Protein AF-A0A9D6BF56-F1 (afdb_monomer_lite)

Sequence (242 aa):
MNKPSLSAHKLDRLRKEAKVRCRDMGISHAEALDQIAGRYHWTSWALLVKNGGSAAVPRPLFERTPDEMSIAMRQLGRLELQPRSSESSQLVESVSNLFTSPADALQFAIEYMRCALSVPRYARPAKTTVAYWEMRAWLPYCAHLVVQAGEKRRCLLVNRLYKPVGVTNESEWVDYAAVPSLTLMLPEAKLSLFSHVQTGLGYLYGEPPWDSRRSAETYLMRLERLKALMEDPSYTVPVRLG

Structure (mmCIF, N/CA/C/O backbone):
data_AF-A0A9D6BF56-F1
#
_entry.id   AF-A0A9D6BF56-F1
#
loop_
_atom_site.group_PDB
_atom_site.id
_atom_site.type_symbol
_atom_site.label_atom_id
_atom_site.label_alt_id
_atom_site.label_comp_id
_atom_site.label_asym_id
_atom_site.label_entity_id
_atom_site.label_seq_id
_atom_site.pdbx_PDB_ins_code
_atom_site.Cartn_x
_atom_site.Cartn_y
_atom_site.Cartn_z
_atom_site.occupancy
_atom_site.B_iso_or_equiv
_atom_site.auth_seq_id
_atom_site.auth_comp_id
_atom_site.auth_asym_id
_atom_site.auth_atom_id
_atom_site.pdbx_PDB_model_num
ATOM 1 N N . MET A 1 1 ? -22.329 -7.985 18.766 1.00 32.25 1 MET A N 1
ATOM 2 C CA . MET A 1 1 ? -21.254 -7.664 17.800 1.00 32.25 1 MET A CA 1
ATOM 3 C C . MET A 1 1 ? -21.896 -7.407 16.445 1.00 32.25 1 MET A C 1
ATOM 5 O O . MET A 1 1 ? -22.328 -8.358 15.807 1.00 32.25 1 MET A O 1
ATOM 9 N N . ASN A 1 2 ? -22.027 -6.141 16.044 1.00 30.03 2 ASN A N 1
ATOM 10 C CA . ASN A 1 2 ? -22.567 -5.782 14.730 1.00 30.03 2 ASN A CA 1
ATOM 11 C C . ASN A 1 2 ? -21.489 -6.029 13.669 1.00 30.03 2 ASN A C 1
ATOM 13 O O . ASN A 1 2 ? -20.432 -5.403 13.703 1.00 30.03 2 ASN A O 1
ATOM 17 N N . LYS A 1 3 ? -21.735 -6.997 12.783 1.00 36.81 3 LYS A N 1
ATOM 18 C CA . LYS A 1 3 ? -20.840 -7.361 11.679 1.00 36.81 3 LYS A CA 1
ATOM 19 C C . LYS A 1 3 ? -21.069 -6.402 10.497 1.00 36.81 3 LYS A C 1
ATOM 21 O O . LYS A 1 3 ? -22.228 -6.093 10.217 1.00 36.81 3 LYS A O 1
ATOM 26 N N . PRO A 1 4 ? -20.022 -5.933 9.797 1.00 39.94 4 PRO A N 1
ATOM 27 C CA . PRO A 1 4 ? -20.194 -5.084 8.623 1.00 39.94 4 PRO A CA 1
ATOM 28 C C . PRO A 1 4 ? -20.745 -5.915 7.456 1.00 39.94 4 PRO A C 1
ATOM 30 O O . PRO A 1 4 ? -20.176 -6.941 7.087 1.00 39.94 4 PRO A O 1
ATOM 33 N N . SER A 1 5 ? -21.870 -5.482 6.893 1.00 53.22 5 SER A N 1
ATOM 34 C CA . SER A 1 5 ? -22.525 -6.122 5.752 1.00 53.22 5 SER A CA 1
ATOM 35 C C . SER A 1 5 ? -21.848 -5.738 4.432 1.00 53.22 5 SER A C 1
ATOM 37 O O . SER A 1 5 ? -21.385 -4.607 4.261 1.00 53.22 5 SER A O 1
ATOM 39 N N . LEU A 1 6 ? -21.814 -6.656 3.456 1.00 61.97 6 LEU A N 1
ATOM 40 C CA . LEU A 1 6 ? -21.578 -6.264 2.064 1.00 61.97 6 LEU A CA 1
ATOM 41 C C . LEU A 1 6 ? -22.676 -5.273 1.656 1.00 61.97 6 LEU A C 1
ATOM 43 O O . LEU A 1 6 ? -23.850 -5.633 1.579 1.00 61.97 6 LEU A O 1
ATOM 47 N N . SER A 1 7 ? -22.297 -4.017 1.416 1.00 63.22 7 SER A N 1
ATOM 48 C CA . SER A 1 7 ? -23.247 -2.993 0.991 1.00 63.22 7 SER A CA 1
ATOM 49 C C . SER A 1 7 ? -23.867 -3.364 -0.359 1.00 63.22 7 SER A C 1
ATOM 51 O O . SER A 1 7 ? -23.222 -3.988 -1.208 1.00 63.22 7 SER A O 1
ATOM 53 N N . ALA A 1 8 ? -25.114 -2.946 -0.589 1.00 67.94 8 ALA A N 1
ATOM 54 C CA . ALA A 1 8 ? -25.820 -3.191 -1.850 1.00 67.94 8 ALA A CA 1
ATOM 55 C C . ALA A 1 8 ? -25.003 -2.730 -3.075 1.00 67.94 8 ALA A C 1
ATOM 57 O O . ALA A 1 8 ? -24.947 -3.417 -4.093 1.00 67.94 8 ALA A O 1
ATOM 58 N N . HIS A 1 9 ? -24.265 -1.626 -2.925 1.00 64.31 9 HIS A N 1
ATOM 59 C CA . HIS A 1 9 ? -23.366 -1.097 -3.946 1.00 64.31 9 HIS A CA 1
ATOM 60 C C . HIS A 1 9 ? -22.236 -2.074 -4.324 1.00 64.31 9 HIS A C 1
ATOM 62 O O . HIS A 1 9 ? -21.873 -2.201 -5.495 1.00 64.31 9 HIS A O 1
ATOM 68 N N . LYS A 1 10 ? -21.686 -2.809 -3.348 1.00 70.62 10 LYS A N 1
ATOM 69 C CA . LYS A 1 10 ? -20.630 -3.802 -3.588 1.00 70.62 10 LYS A CA 1
ATOM 70 C C . LYS A 1 10 ? -21.170 -5.015 -4.349 1.00 70.62 10 LYS A C 1
ATOM 72 O O . LYS A 1 10 ? -20.514 -5.479 -5.277 1.00 70.62 10 LYS A O 1
ATOM 77 N N . LEU A 1 11 ? -22.383 -5.471 -4.028 1.00 78.94 11 LEU A N 1
ATOM 78 C CA . LEU A 1 11 ? -23.045 -6.560 -4.758 1.00 78.94 11 LEU A CA 1
ATOM 79 C C . LEU A 1 11 ? -23.349 -6.183 -6.214 1.00 78.94 11 LEU A C 1
ATOM 81 O O . LEU A 1 11 ? -23.111 -6.986 -7.115 1.00 78.94 11 LEU A O 1
ATOM 85 N N . ASP A 1 12 ? -23.807 -4.958 -6.469 1.00 75.50 12 ASP A N 1
ATOM 86 C CA . ASP A 1 12 ? -24.076 -4.495 -7.835 1.00 75.50 12 ASP A CA 1
ATOM 87 C C . ASP A 1 12 ? -22.811 -4.365 -8.682 1.00 75.50 12 ASP A C 1
ATOM 89 O O . ASP A 1 12 ? -22.832 -4.654 -9.881 1.00 75.50 12 ASP A O 1
ATOM 93 N N . ARG A 1 13 ? -21.683 -4.000 -8.070 1.00 74.94 13 ARG A N 1
ATOM 94 C CA . ARG A 1 13 ? -20.394 -3.977 -8.766 1.00 74.94 13 ARG A CA 1
ATOM 95 C C . ARG A 1 13 ? -19.933 -5.380 -9.158 1.00 74.94 13 ARG A C 1
ATOM 97 O O . ARG A 1 13 ? -19.548 -5.586 -10.304 1.00 74.94 13 ARG A O 1
ATOM 104 N N . LEU A 1 14 ? -20.029 -6.346 -8.246 1.00 83.75 14 LEU A N 1
ATOM 105 C CA . LEU A 1 14 ? -19.681 -7.744 -8.525 1.00 83.75 14 LEU A CA 1
ATOM 106 C C . LEU A 1 14 ? -20.577 -8.349 -9.621 1.00 83.75 14 LEU A C 1
ATOM 108 O O . LEU A 1 14 ? -20.097 -9.076 -10.485 1.00 83.75 14 LEU A O 1
ATOM 112 N N . ARG A 1 15 ? -21.861 -7.970 -9.678 1.00 85.69 15 ARG A N 1
ATOM 113 C CA . ARG A 1 15 ? -22.744 -8.332 -10.803 1.00 85.69 15 ARG A CA 1
ATOM 114 C C . ARG A 1 15 ? -22.273 -7.741 -12.132 1.00 85.69 15 ARG A C 1
ATOM 116 O O . ARG A 1 15 ? -22.378 -8.398 -13.163 1.00 85.69 15 ARG A O 1
ATOM 123 N N . LYS A 1 16 ? -21.765 -6.505 -12.139 1.00 82.44 16 LYS A N 1
ATOM 124 C CA . LYS A 1 16 ? -21.190 -5.896 -13.352 1.00 82.44 16 LYS A CA 1
ATOM 125 C C . LYS A 1 16 ? -19.915 -6.622 -13.788 1.00 82.44 16 LYS A C 1
ATOM 127 O O . LYS A 1 16 ? -19.772 -6.886 -14.976 1.00 82.44 16 LYS A O 1
ATOM 132 N N . GLU A 1 17 ? -19.055 -7.006 -12.847 1.00 83.75 17 GLU A N 1
ATOM 133 C CA . GLU A 1 17 ? -17.857 -7.814 -13.118 1.00 83.75 17 GLU A CA 1
ATOM 134 C C . GLU A 1 17 ? -18.215 -9.175 -13.737 1.00 83.75 17 GLU A C 1
ATOM 136 O O . GLU A 1 17 ? -17.625 -9.576 -14.739 1.00 83.75 17 GLU A O 1
ATOM 141 N N . ALA A 1 18 ? -19.247 -9.849 -13.218 1.00 88.81 18 ALA A N 1
ATOM 142 C CA . ALA A 1 18 ? -19.728 -11.117 -13.769 1.00 88.81 18 ALA A CA 1
ATOM 143 C C . ALA A 1 18 ? -20.176 -10.987 -15.232 1.00 88.81 18 ALA A C 1
ATOM 145 O O . ALA A 1 18 ? -19.904 -11.861 -16.053 1.00 88.81 18 ALA A O 1
ATOM 146 N N . LYS A 1 19 ? -20.820 -9.866 -15.587 1.00 84.69 19 LYS A N 1
ATOM 147 C CA . LYS A 1 19 ? -21.223 -9.567 -16.972 1.00 84.69 19 LYS A CA 1
ATOM 148 C C . LYS A 1 19 ? -20.047 -9.302 -17.906 1.00 84.69 19 LYS A C 1
ATOM 150 O O . LYS A 1 19 ? -20.209 -9.465 -19.113 1.00 84.69 19 LYS A O 1
ATOM 155 N N . VAL A 1 20 ? -18.925 -8.814 -17.388 1.00 85.69 20 VAL A N 1
ATOM 156 C CA . VAL A 1 20 ? -17.696 -8.635 -18.174 1.00 85.69 20 VAL A CA 1
ATOM 157 C C . VAL A 1 20 ? -17.049 -10.001 -18.393 1.00 85.69 20 VAL A C 1
ATOM 159 O O . VAL A 1 20 ? -16.898 -10.421 -19.532 1.00 85.69 20 VAL A O 1
ATOM 162 N N . ARG A 1 21 ? -16.857 -10.783 -17.326 1.00 84.94 21 ARG A N 1
ATOM 163 C CA . ARG A 1 21 ? -16.294 -12.143 -17.404 1.00 84.94 21 ARG A CA 1
ATOM 164 C C . ARG A 1 21 ? -17.090 -13.106 -18.280 1.00 84.94 21 ARG A C 1
ATOM 166 O O . ARG A 1 21 ? -16.500 -13.892 -19.007 1.00 84.94 21 ARG A O 1
ATOM 173 N N . CYS A 1 22 ? -18.417 -13.025 -18.240 1.00 91.50 22 CYS A N 1
ATOM 174 C CA . CYS A 1 22 ? -19.293 -13.793 -19.125 1.00 91.50 22 CYS A CA 1
ATOM 175 C C . CYS A 1 22 ? -18.995 -13.514 -20.610 1.00 91.50 22 CYS A C 1
ATOM 177 O O . CYS A 1 22 ? -19.008 -14.435 -21.422 1.00 91.50 22 CYS A O 1
ATOM 179 N N . ARG A 1 23 ? -18.675 -12.259 -20.959 1.00 85.81 23 ARG A N 1
ATOM 180 C CA . ARG A 1 23 ? -18.319 -11.865 -22.329 1.00 85.81 23 ARG A CA 1
ATOM 181 C C . ARG A 1 23 ? -16.902 -12.287 -22.703 1.00 85.81 23 ARG A C 1
ATOM 183 O O . ARG A 1 23 ? -16.708 -12.775 -23.809 1.00 85.81 23 ARG A O 1
ATOM 190 N N . ASP A 1 24 ? -15.955 -12.147 -21.783 1.00 83.38 24 ASP A N 1
ATOM 191 C CA . ASP A 1 24 ? -14.538 -12.402 -22.065 1.00 83.38 24 ASP A CA 1
ATOM 192 C C . ASP A 1 24 ? -14.201 -13.898 -22.105 1.00 83.38 24 ASP A C 1
ATOM 194 O O . ASP A 1 24 ? -13.384 -14.334 -22.910 1.00 83.38 24 ASP A O 1
ATOM 198 N N . MET A 1 25 ? -14.830 -14.695 -21.236 1.00 85.19 25 MET A N 1
ATOM 199 C CA . MET A 1 25 ? -14.509 -16.116 -21.063 1.00 85.19 25 MET A CA 1
ATOM 200 C C . MET A 1 25 ? -15.513 -17.054 -21.743 1.00 85.19 25 MET A C 1
ATOM 202 O O . MET A 1 25 ? -15.327 -18.266 -21.709 1.00 85.19 25 MET A O 1
ATOM 206 N N . GLY A 1 26 ? -16.602 -16.524 -22.314 1.00 89.44 26 GLY A N 1
ATOM 207 C CA . GLY A 1 26 ? -17.660 -17.330 -22.935 1.00 89.44 26 GLY A CA 1
ATOM 208 C C . GLY A 1 26 ? -18.416 -18.251 -21.965 1.00 89.44 26 GLY A C 1
ATOM 209 O O . GLY A 1 26 ? -19.127 -19.150 -22.407 1.00 89.44 26 GLY A O 1
ATOM 210 N N . ILE A 1 27 ? -18.264 -18.047 -20.653 1.00 89.94 27 ILE A N 1
ATOM 211 C CA . ILE A 1 27 ? -18.941 -18.819 -19.602 1.00 89.94 27 ILE A CA 1
ATOM 212 C C . ILE A 1 27 ? -20.323 -18.243 -19.296 1.00 89.94 27 ILE A C 1
ATOM 214 O O . ILE A 1 27 ? -20.603 -17.067 -19.554 1.00 89.94 27 ILE A O 1
ATOM 218 N N . SER A 1 28 ? -21.194 -19.049 -18.688 1.00 92.94 28 SER A N 1
ATOM 219 C CA . SER A 1 28 ? -22.514 -18.562 -18.285 1.00 92.94 28 SER A CA 1
ATOM 220 C C . SER A 1 28 ? -22.405 -17.473 -17.207 1.00 92.94 28 SER A C 1
ATOM 222 O O . SER A 1 28 ? -21.494 -17.467 -16.380 1.00 92.94 28 SER A O 1
ATOM 224 N N . HIS A 1 29 ? -23.359 -16.539 -17.174 1.00 90.38 29 HIS A N 1
ATOM 225 C CA . HIS A 1 29 ? -23.369 -15.484 -16.153 1.00 90.38 29 HIS A CA 1
ATOM 226 C C . HIS A 1 29 ? -23.487 -16.048 -14.724 1.00 90.38 29 HIS A C 1
ATOM 228 O O . HIS A 1 29 ? -22.916 -15.481 -13.797 1.00 90.38 29 HIS A O 1
ATOM 234 N N . ALA A 1 30 ? -24.200 -17.164 -14.542 1.00 89.88 30 ALA A N 1
ATOM 235 C CA . ALA A 1 30 ? -24.294 -17.852 -13.254 1.00 89.88 30 ALA A CA 1
ATOM 236 C C . ALA A 1 30 ? -22.933 -18.417 -12.818 1.00 89.88 30 ALA A C 1
ATOM 238 O O . ALA A 1 30 ? -22.495 -18.182 -11.698 1.00 89.88 30 ALA A O 1
ATOM 239 N N . GLU A 1 31 ? -22.218 -19.055 -13.739 1.00 88.88 31 GLU A N 1
ATOM 240 C CA . GLU A 1 31 ? -20.881 -19.595 -13.495 1.00 88.88 31 GLU A CA 1
ATOM 241 C C . GLU A 1 31 ? -19.848 -18.490 -13.235 1.00 88.88 31 GLU A C 1
ATOM 243 O O . GLU A 1 31 ? -19.026 -18.608 -12.330 1.00 88.88 31 GLU A O 1
ATOM 248 N N . ALA A 1 32 ? -19.941 -17.358 -13.938 1.00 89.88 32 ALA A N 1
ATOM 249 C CA . ALA A 1 32 ? -19.124 -16.180 -13.654 1.00 89.88 32 ALA A CA 1
ATOM 250 C C . ALA A 1 32 ? -19.379 -15.622 -12.240 1.00 89.88 32 ALA A C 1
ATOM 252 O O . ALA A 1 32 ? -18.436 -15.227 -11.549 1.00 89.88 32 ALA A O 1
ATOM 253 N N . LEU A 1 33 ? -20.640 -15.599 -11.794 1.00 89.81 33 LEU A N 1
ATOM 254 C CA . LEU A 1 33 ? -21.009 -15.189 -10.437 1.00 89.81 33 LEU A CA 1
ATOM 255 C C . LEU A 1 33 ? -20.494 -16.175 -9.381 1.00 89.81 33 LEU A C 1
ATOM 257 O O . LEU A 1 33 ? -20.009 -15.735 -8.339 1.00 89.81 33 LEU A O 1
ATOM 261 N N . ASP A 1 34 ? -20.558 -17.480 -9.640 1.00 87.56 34 ASP A N 1
ATOM 262 C CA . ASP A 1 34 ? -20.049 -18.506 -8.725 1.00 87.56 34 ASP A CA 1
ATOM 263 C C . ASP A 1 34 ? -18.515 -18.490 -8.644 1.00 87.56 34 ASP A C 1
ATOM 265 O O . ASP A 1 34 ? -17.958 -18.602 -7.554 1.00 87.56 34 ASP A O 1
ATOM 269 N N . GLN A 1 35 ? -17.812 -18.220 -9.747 1.00 84.69 35 GLN A N 1
ATOM 270 C CA . GLN A 1 35 ? -16.362 -17.987 -9.727 1.00 84.69 35 GLN A CA 1
ATOM 271 C C . GLN A 1 35 ? -15.983 -16.734 -8.929 1.00 84.69 35 GLN A C 1
ATOM 273 O O . GLN A 1 35 ? -14.998 -16.734 -8.190 1.00 84.69 35 GLN A O 1
ATOM 278 N N . ILE A 1 36 ? -16.761 -15.654 -9.060 1.00 83.81 36 ILE A N 1
ATOM 279 C CA . ILE A 1 36 ? -16.597 -14.457 -8.226 1.00 83.81 36 ILE A CA 1
ATOM 280 C C . ILE A 1 36 ? -16.835 -14.806 -6.755 1.00 83.81 36 ILE A C 1
ATOM 282 O O . ILE A 1 36 ? -16.044 -14.409 -5.903 1.00 83.81 36 ILE A O 1
ATOM 286 N N . ALA A 1 37 ? -17.882 -15.572 -6.448 1.00 81.06 37 ALA A N 1
ATOM 287 C CA . ALA A 1 37 ? -18.171 -16.025 -5.092 1.00 81.06 37 ALA A CA 1
ATOM 288 C C . ALA A 1 37 ? -17.036 -16.887 -4.514 1.00 81.06 37 ALA A C 1
ATOM 290 O O . ALA A 1 37 ? -16.692 -16.727 -3.340 1.00 81.06 37 ALA A O 1
ATOM 291 N N . GLY A 1 38 ? -16.394 -17.709 -5.349 1.00 71.75 38 GLY A N 1
ATOM 292 C CA . GLY A 1 38 ? -15.228 -18.516 -4.995 1.00 71.75 38 GLY A CA 1
ATOM 293 C C . GLY A 1 38 ? -14.060 -17.691 -4.453 1.00 71.75 38 GLY A C 1
ATOM 294 O O . GLY A 1 38 ? -13.426 -18.108 -3.484 1.00 71.75 38 GLY A O 1
ATOM 295 N N . ARG A 1 39 ? -13.835 -16.474 -4.973 1.00 76.25 39 ARG A N 1
ATOM 296 C CA . ARG A 1 39 ? -12.807 -15.553 -4.434 1.00 76.25 39 ARG A CA 1
ATOM 297 C C . ARG A 1 39 ? -13.111 -15.072 -3.024 1.00 76.25 39 ARG A C 1
ATOM 299 O O . ARG A 1 39 ? -12.217 -14.703 -2.278 1.00 76.25 39 ARG A O 1
ATOM 306 N N . TYR A 1 40 ? -14.381 -15.110 -2.640 1.00 67.19 40 TYR A N 1
ATOM 307 C CA . TYR A 1 40 ? -14.822 -14.799 -1.289 1.00 67.19 40 TYR A CA 1
ATOM 308 C C . TYR A 1 40 ? -15.013 -16.054 -0.422 1.00 67.19 40 TYR A C 1
ATOM 310 O O . TYR A 1 40 ? -15.680 -15.982 0.609 1.00 67.19 40 TYR A O 1
ATOM 318 N N . HIS A 1 41 ? -14.447 -17.195 -0.834 1.00 67.38 41 HIS A N 1
ATOM 319 C CA . HIS A 1 41 ? -14.576 -18.503 -0.181 1.00 67.38 41 HIS A CA 1
ATOM 320 C C . HIS A 1 41 ? -16.016 -19.018 -0.074 1.00 67.38 41 HIS A C 1
ATOM 322 O O . HIS A 1 41 ? -16.348 -19.800 0.818 1.00 67.38 41 HIS A O 1
ATOM 328 N N . TRP A 1 42 ? -16.875 -18.606 -1.005 1.00 77.56 42 TRP A N 1
ATOM 329 C CA . TRP A 1 42 ? -18.224 -19.136 -1.130 1.00 77.56 42 TRP A CA 1
ATOM 330 C C . TRP A 1 42 ? -18.318 -20.062 -2.327 1.00 77.56 42 TRP A C 1
ATOM 332 O O . TRP A 1 42 ? -17.897 -19.726 -3.426 1.00 77.56 42 TRP A O 1
ATOM 342 N N . THR A 1 43 ? -18.934 -21.220 -2.119 1.00 80.69 43 THR A N 1
ATOM 343 C CA . THR A 1 43 ? -19.148 -22.212 -3.180 1.00 80.69 43 THR A CA 1
ATOM 344 C C . THR A 1 43 ? -20.209 -21.788 -4.193 1.00 80.69 43 THR A C 1
ATOM 346 O O . THR A 1 43 ? -20.330 -22.416 -5.236 1.00 80.69 43 THR A O 1
ATOM 349 N N . SER A 1 44 ? -20.988 -20.741 -3.896 1.00 87.81 44 SER A N 1
ATOM 350 C CA . SER A 1 44 ? -21.928 -20.143 -4.843 1.00 87.81 44 SER A CA 1
ATOM 351 C C . SER A 1 44 ? -22.235 -18.684 -4.519 1.00 87.81 44 SER A C 1
ATOM 353 O O . SER A 1 44 ? -22.160 -18.235 -3.368 1.00 87.81 44 SER A O 1
ATOM 355 N N . TRP A 1 45 ? -22.666 -17.947 -5.535 1.00 85.81 45 TRP A N 1
ATOM 356 C CA . TRP A 1 45 ? -23.136 -16.571 -5.433 1.00 85.81 45 TRP A CA 1
ATOM 357 C C . TRP A 1 45 ? -24.337 -16.428 -4.499 1.00 85.81 45 TRP A C 1
ATOM 359 O O . TRP A 1 45 ? -24.428 -15.466 -3.738 1.00 85.81 45 TRP A O 1
ATOM 369 N N . ALA A 1 46 ? -25.244 -17.405 -4.498 1.00 84.88 46 ALA A N 1
ATOM 370 C CA . ALA A 1 46 ? -26.378 -17.416 -3.581 1.00 84.88 46 ALA A CA 1
ATOM 371 C C . ALA A 1 46 ? -25.915 -17.444 -2.115 1.00 84.88 46 ALA A C 1
ATOM 373 O O . ALA A 1 46 ? -26.468 -16.726 -1.280 1.00 84.88 46 ALA A O 1
ATOM 374 N N . LEU A 1 47 ? -24.868 -18.218 -1.807 1.00 78.31 47 LEU A N 1
ATOM 375 C CA . LEU A 1 47 ? -24.276 -18.259 -0.470 1.00 78.31 47 LEU A CA 1
ATOM 376 C C . LEU A 1 47 ? -23.530 -16.968 -0.134 1.00 78.31 47 LEU A C 1
ATOM 378 O O . LEU A 1 47 ? -23.673 -16.485 0.984 1.00 78.31 47 LEU A O 1
ATOM 382 N N . LEU A 1 48 ? -22.824 -16.360 -1.090 1.00 80.00 48 LEU A N 1
ATOM 383 C CA . LEU A 1 48 ? -22.219 -15.036 -0.914 1.00 80.00 48 LEU A CA 1
ATOM 384 C C . LEU A 1 48 ? -23.276 -13.972 -0.585 1.00 80.00 48 LEU A C 1
ATOM 386 O O . LEU A 1 48 ? -23.092 -13.192 0.340 1.00 80.00 48 LEU A O 1
ATOM 390 N N . VAL A 1 49 ? -24.393 -13.922 -1.310 1.00 82.00 49 VAL A N 1
ATOM 391 C CA . VAL A 1 49 ? -25.448 -12.919 -1.074 1.00 82.00 49 VAL A CA 1
ATOM 392 C C . VAL A 1 49 ? -26.163 -13.175 0.254 1.00 82.00 49 VAL A C 1
ATOM 394 O O . VAL A 1 49 ? -26.436 -12.236 0.998 1.00 82.00 49 VAL A O 1
ATOM 397 N N . LYS A 1 50 ? -26.435 -14.445 0.576 1.00 77.00 50 LYS A N 1
ATOM 398 C CA . LYS A 1 50 ? -27.146 -14.852 1.796 1.00 77.00 50 LYS A CA 1
ATOM 399 C C . LYS A 1 50 ? -26.295 -14.695 3.057 1.00 77.00 50 LYS A C 1
ATOM 401 O O . LYS A 1 50 ? -26.799 -14.276 4.094 1.00 77.00 50 LYS A O 1
ATOM 406 N N . ASN A 1 51 ? -25.010 -15.029 2.972 1.00 65.12 51 ASN A N 1
ATOM 407 C CA . ASN A 1 51 ? -24.101 -15.093 4.115 1.00 65.12 51 ASN A CA 1
ATOM 408 C C . ASN A 1 51 ? -23.020 -14.008 4.098 1.00 65.12 51 ASN A C 1
ATOM 410 O O . ASN A 1 51 ? -22.253 -13.900 5.054 1.00 65.12 51 ASN A O 1
ATOM 414 N N . GLY A 1 52 ? -22.969 -13.168 3.067 1.00 55.00 52 GLY A N 1
ATOM 415 C CA . GLY A 1 52 ? -22.109 -11.985 2.988 1.00 55.00 52 GLY A CA 1
ATOM 416 C C . GLY A 1 52 ? -22.435 -10.909 4.028 1.00 55.00 52 GLY A C 1
ATOM 417 O O . GLY A 1 52 ? -21.746 -9.897 4.102 1.00 55.00 52 GLY A O 1
ATOM 418 N N . GLY A 1 53 ? -23.471 -11.131 4.846 1.00 53.19 53 GLY A N 1
ATOM 419 C CA . GLY A 1 53 ? -23.714 -10.415 6.100 1.00 53.19 53 GLY A CA 1
ATOM 420 C C . GLY A 1 53 ? -23.133 -11.083 7.360 1.00 53.19 53 GLY A C 1
ATOM 421 O O . GLY A 1 53 ? -23.189 -10.483 8.428 1.00 53.19 53 GLY A O 1
ATOM 422 N N . SER A 1 54 ? -22.601 -12.311 7.292 1.00 43.56 54 SER A N 1
ATOM 423 C CA . SER A 1 54 ? -22.220 -13.095 8.482 1.00 43.56 54 SER A CA 1
ATOM 424 C C . SER A 1 54 ? -20.856 -13.797 8.431 1.00 43.56 54 SER A C 1
ATOM 426 O O . SER A 1 54 ? -20.322 -14.091 9.507 1.00 43.56 54 SER A O 1
ATOM 428 N N . ALA A 1 55 ? -20.239 -14.025 7.267 1.00 41.78 55 ALA A N 1
ATOM 429 C CA . ALA A 1 55 ? -18.846 -14.481 7.239 1.00 41.78 55 ALA A CA 1
ATOM 430 C C . ALA A 1 55 ? -17.884 -13.304 7.356 1.00 41.78 55 ALA A C 1
ATOM 432 O O . ALA A 1 55 ? -18.109 -12.247 6.768 1.00 41.78 55 ALA A O 1
ATOM 433 N N . ALA A 1 56 ? -16.816 -13.514 8.126 1.00 44.59 56 ALA A N 1
ATOM 434 C CA . ALA A 1 56 ? -15.656 -12.6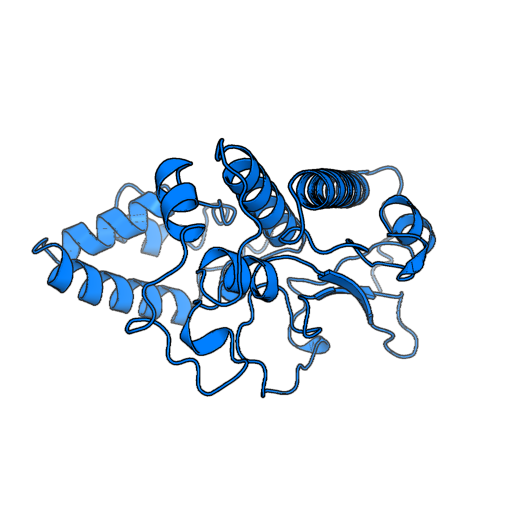42 8.157 1.00 44.59 56 ALA A CA 1
ATOM 435 C C . ALA A 1 56 ? -15.306 -12.237 6.722 1.00 44.59 56 ALA A C 1
ATOM 437 O O . ALA A 1 56 ? -15.084 -13.105 5.879 1.00 44.59 56 ALA A O 1
ATOM 438 N N . VAL A 1 57 ? -15.338 -10.931 6.446 1.00 47.62 57 VAL A N 1
ATOM 439 C CA . VAL A 1 57 ? -14.909 -10.381 5.161 1.00 47.62 57 VAL A CA 1
ATOM 440 C C . VAL A 1 57 ? -13.541 -10.999 4.861 1.00 47.62 57 VAL A C 1
ATOM 442 O O . VAL A 1 57 ? -12.641 -10.858 5.694 1.00 47.62 57 VAL A O 1
ATOM 445 N N . PRO A 1 58 ? -13.384 -11.739 3.748 1.00 51.09 58 PRO A N 1
ATOM 446 C CA . PRO A 1 58 ? -12.088 -12.263 3.364 1.00 51.09 58 PRO A CA 1
ATOM 447 C C . PRO A 1 58 ? -11.142 -11.077 3.279 1.00 51.09 58 PRO A C 1
ATOM 449 O O . PRO A 1 58 ? -11.463 -10.075 2.628 1.00 51.09 58 PRO A O 1
ATOM 452 N N . ARG A 1 59 ? -10.025 -11.164 4.007 1.00 58.34 59 ARG A N 1
ATOM 453 C CA . ARG A 1 59 ? -8.957 -10.166 3.929 1.00 58.34 59 ARG A CA 1
ATOM 454 C C . ARG A 1 59 ? -8.656 -9.944 2.447 1.00 58.34 59 ARG A C 1
ATOM 456 O O . ARG A 1 59 ? -8.666 -10.925 1.703 1.00 58.34 59 ARG A O 1
ATOM 463 N N . PRO A 1 60 ? -8.420 -8.710 1.991 1.00 61.59 60 PRO A N 1
ATOM 464 C CA . PRO A 1 60 ? -8.012 -8.498 0.617 1.00 61.59 60 PRO A CA 1
ATOM 465 C C . PRO A 1 60 ? -6.627 -9.115 0.437 1.00 61.59 60 PRO A C 1
ATOM 467 O O . PRO A 1 60 ? -5.618 -8.523 0.814 1.00 61.59 60 PRO A O 1
ATOM 470 N N . LEU A 1 61 ? -6.612 -10.345 -0.065 1.00 68.38 61 LEU A N 1
ATOM 471 C CA . LEU A 1 61 ? -5.397 -11.057 -0.412 1.00 68.38 61 LEU A CA 1
ATOM 472 C C . LEU A 1 61 ? -4.929 -10.540 -1.765 1.00 68.38 61 LEU A C 1
ATOM 474 O O . LEU A 1 61 ? -5.727 -10.292 -2.672 1.00 68.38 61 LEU A O 1
ATOM 478 N N . PHE A 1 62 ? -3.628 -10.343 -1.893 1.00 85.50 62 PHE A N 1
ATOM 479 C CA . PHE A 1 62 ? -3.024 -10.074 -3.181 1.00 85.50 62 PHE A CA 1
ATOM 480 C C . PHE A 1 62 ? -2.976 -11.381 -3.988 1.00 85.50 62 PHE A C 1
ATOM 482 O O . PHE A 1 62 ? -2.353 -12.352 -3.567 1.00 85.50 62 PHE A O 1
ATOM 489 N N . GLU A 1 63 ? -3.644 -11.413 -5.144 1.00 82.00 63 GLU A N 1
ATOM 490 C CA . GLU A 1 63 ? -3.918 -12.669 -5.864 1.00 82.00 63 GLU A CA 1
ATOM 491 C C . GLU A 1 63 ? -2.903 -13.018 -6.970 1.00 82.00 63 GLU A C 1
ATOM 493 O O . GLU A 1 63 ? -3.010 -14.097 -7.547 1.00 82.00 63 GLU A O 1
ATOM 498 N N . ARG A 1 64 ? -1.912 -12.163 -7.290 1.00 84.31 64 ARG A N 1
ATOM 499 C CA . ARG A 1 64 ? -1.001 -12.481 -8.409 1.00 84.31 64 ARG A CA 1
ATOM 500 C C . ARG A 1 64 ? 0.045 -13.522 -8.066 1.00 84.31 64 ARG A C 1
ATOM 502 O O . ARG A 1 64 ? 0.740 -13.438 -7.050 1.00 84.31 64 ARG A O 1
ATOM 509 N N . THR A 1 65 ? 0.258 -14.397 -9.033 1.00 87.88 65 THR A N 1
ATOM 510 C CA . THR A 1 65 ? 1.391 -15.313 -9.111 1.00 87.88 65 THR A CA 1
ATOM 511 C C . THR A 1 65 ? 2.700 -14.582 -9.459 1.00 87.88 65 THR A C 1
ATOM 513 O O . THR A 1 65 ? 2.679 -13.482 -10.027 1.00 87.88 65 THR A O 1
ATOM 516 N N . PRO A 1 66 ? 3.867 -15.194 -9.177 1.00 87.25 66 PRO A N 1
ATOM 517 C CA . PRO A 1 66 ? 5.164 -14.667 -9.608 1.00 87.25 66 PRO A CA 1
ATOM 518 C C . PRO A 1 66 ? 5.270 -14.430 -11.122 1.00 87.25 66 PRO A C 1
ATOM 520 O O . PRO A 1 66 ? 5.915 -13.470 -11.546 1.00 87.25 66 PRO A O 1
ATOM 523 N N . ASP A 1 67 ? 4.617 -15.261 -11.938 1.00 85.31 67 ASP A N 1
ATOM 524 C CA . ASP A 1 67 ? 4.642 -15.140 -13.400 1.00 85.31 67 ASP A CA 1
ATOM 525 C C . ASP A 1 67 ? 3.840 -13.926 -13.880 1.00 85.31 67 ASP A C 1
ATOM 527 O O . ASP A 1 67 ? 4.339 -13.121 -14.670 1.00 85.31 67 ASP A O 1
ATOM 531 N N . GLU A 1 68 ? 2.635 -13.724 -13.343 1.00 88.12 68 GLU A N 1
ATOM 532 C CA . GLU A 1 68 ? 1.827 -12.528 -13.616 1.00 88.12 68 GLU A CA 1
ATOM 533 C C . GLU A 1 68 ? 2.531 -11.256 -13.140 1.00 88.12 68 GLU A C 1
ATOM 535 O O . GLU A 1 68 ? 2.516 -10.232 -13.824 1.00 88.12 68 GLU A O 1
ATOM 540 N N . MET A 1 69 ? 3.207 -11.320 -11.991 1.00 91.12 69 MET A N 1
ATOM 541 C CA . MET A 1 69 ? 4.030 -10.217 -11.506 1.00 91.12 69 MET A CA 1
ATOM 542 C C . MET A 1 69 ? 5.227 -9.959 -12.429 1.00 91.12 69 MET A C 1
ATOM 544 O O . MET A 1 69 ? 5.545 -8.805 -12.717 1.00 91.12 69 MET A O 1
ATOM 548 N N . SER A 1 70 ? 5.870 -11.006 -12.952 1.00 87.75 70 SER A N 1
ATOM 549 C CA . SER A 1 70 ? 6.938 -10.857 -13.944 1.00 87.75 70 SER A CA 1
ATOM 550 C C . SER A 1 70 ? 6.437 -10.141 -15.197 1.00 87.75 70 SER A C 1
ATOM 552 O O . SER A 1 70 ? 7.142 -9.277 -15.716 1.00 87.75 70 SER A O 1
ATOM 554 N N . ILE A 1 71 ? 5.219 -10.445 -15.654 1.00 87.06 71 ILE A N 1
ATOM 555 C CA . ILE A 1 71 ? 4.572 -9.747 -16.772 1.00 87.06 71 ILE A CA 1
ATOM 556 C C . ILE A 1 71 ? 4.310 -8.278 -16.411 1.00 87.06 71 ILE A C 1
ATOM 558 O O . ILE A 1 71 ? 4.696 -7.399 -17.177 1.00 87.06 71 ILE A O 1
ATOM 562 N N . ALA A 1 72 ? 3.749 -7.990 -15.233 1.00 87.50 72 ALA A N 1
ATOM 563 C CA . ALA A 1 72 ? 3.462 -6.620 -14.785 1.00 87.50 72 ALA A CA 1
ATOM 564 C C . ALA A 1 72 ? 4.720 -5.734 -14.648 1.00 87.50 72 ALA A C 1
ATOM 566 O O . ALA A 1 72 ? 4.645 -4.509 -14.780 1.00 87.50 72 ALA A O 1
ATOM 567 N N . MET A 1 73 ? 5.876 -6.353 -14.391 1.00 87.31 73 MET A N 1
ATOM 568 C CA . MET A 1 73 ? 7.190 -5.707 -14.283 1.00 87.31 73 MET A CA 1
ATOM 569 C C . MET A 1 73 ? 7.878 -5.488 -15.641 1.00 87.31 73 MET A C 1
ATOM 571 O O . MET A 1 73 ? 8.872 -4.759 -15.710 1.00 87.31 73 MET A O 1
ATOM 575 N N . ARG A 1 74 ? 7.393 -6.106 -16.728 1.00 84.00 74 ARG A N 1
ATOM 576 C CA . ARG A 1 74 ? 7.936 -5.883 -18.077 1.00 84.00 74 ARG A CA 1
ATOM 577 C C . ARG A 1 74 ? 7.499 -4.523 -18.604 1.00 84.00 74 ARG A C 1
ATOM 579 O O . ARG A 1 74 ? 6.398 -4.049 -18.340 1.00 84.00 74 ARG A O 1
ATOM 586 N N . GLN A 1 75 ? 8.392 -3.888 -19.359 1.00 76.50 75 GLN A N 1
ATOM 587 C CA . GLN A 1 75 ? 8.071 -2.649 -20.058 1.00 76.50 75 GLN A CA 1
ATOM 588 C C . GLN A 1 75 ? 7.011 -2.934 -21.118 1.00 76.50 75 GLN A C 1
ATOM 590 O O . GLN A 1 75 ? 7.197 -3.827 -21.944 1.00 76.50 75 GLN A O 1
ATOM 595 N N . LEU A 1 76 ? 5.927 -2.162 -21.092 1.00 67.31 76 LEU A N 1
ATOM 596 C CA . LEU A 1 76 ? 4.929 -2.172 -22.152 1.00 67.31 76 LEU A CA 1
ATOM 597 C C . LEU A 1 76 ? 5.524 -1.553 -23.421 1.00 67.31 76 LEU A C 1
ATOM 599 O O . LEU A 1 76 ? 6.411 -0.688 -23.363 1.00 67.31 76 LEU A O 1
ATOM 603 N N . GLY A 1 77 ? 5.053 -2.012 -24.579 1.00 58.34 77 GLY A N 1
ATOM 604 C CA . GLY A 1 77 ? 5.501 -1.493 -25.865 1.00 58.34 77 GLY A CA 1
ATOM 605 C C . GLY A 1 77 ? 5.217 0.008 -25.983 1.00 58.34 77 GLY A C 1
ATOM 606 O O . GLY A 1 77 ? 4.227 0.519 -25.465 1.00 58.34 77 GLY A O 1
ATOM 607 N N . ARG A 1 78 ? 6.061 0.742 -26.720 1.00 53.84 78 ARG A N 1
ATOM 608 C CA . ARG A 1 78 ? 5.935 2.204 -26.921 1.00 53.84 78 ARG A CA 1
ATOM 609 C C . ARG A 1 78 ? 4.584 2.641 -27.529 1.00 53.84 78 ARG A C 1
ATOM 611 O O . ARG A 1 78 ? 4.246 3.816 -27.456 1.00 53.84 78 ARG A O 1
ATOM 618 N N . LEU A 1 79 ? 3.848 1.708 -28.142 1.00 50.69 79 LEU A N 1
ATOM 619 C CA . LEU A 1 79 ? 2.510 1.903 -28.716 1.00 50.69 79 LEU A CA 1
ATOM 620 C C . LEU A 1 79 ? 1.369 1.643 -27.714 1.00 50.69 79 LEU A C 1
ATOM 622 O O . LEU A 1 79 ? 0.274 2.152 -27.916 1.00 50.69 79 LEU A O 1
ATOM 626 N N . GLU A 1 80 ? 1.619 0.894 -26.638 1.00 52.88 80 GLU A N 1
ATOM 627 C CA . GLU A 1 80 ? 0.622 0.543 -25.610 1.00 52.88 80 GLU A CA 1
ATOM 628 C C . GLU A 1 80 ? 0.507 1.620 -24.525 1.00 52.88 80 GLU A C 1
ATOM 630 O O . GLU A 1 80 ? -0.494 1.711 -23.821 1.00 52.88 80 GLU A O 1
ATOM 635 N N . LEU A 1 81 ? 1.525 2.473 -24.405 1.00 52.56 81 LEU A N 1
ATOM 636 C CA . LEU A 1 81 ? 1.584 3.537 -23.418 1.00 52.56 81 LEU A CA 1
ATOM 637 C C . LEU A 1 81 ? 1.843 4.883 -24.087 1.00 52.56 81 LEU A C 1
ATOM 639 O O . LEU A 1 81 ? 2.983 5.323 -24.234 1.00 52.56 81 LEU A O 1
ATOM 643 N N . GLN A 1 82 ? 0.757 5.587 -24.397 1.00 49.25 82 GLN A N 1
ATOM 644 C CA . GLN A 1 82 ? 0.769 7.047 -24.445 1.00 49.25 82 GLN A CA 1
ATOM 645 C C . GLN A 1 82 ? 0.072 7.617 -23.205 1.00 49.25 82 GLN A C 1
ATOM 647 O O . GLN A 1 82 ? -1.040 8.135 -23.320 1.00 49.25 82 GLN A O 1
ATOM 652 N N . PRO A 1 83 ? 0.683 7.561 -22.006 1.00 49.41 83 PRO A N 1
ATOM 653 C CA . PRO A 1 83 ? 0.181 8.351 -20.902 1.00 49.41 83 PRO A CA 1
ATOM 654 C C . PRO A 1 83 ? 0.470 9.813 -21.248 1.00 49.41 83 PRO A C 1
ATOM 656 O O . PRO A 1 83 ? 1.601 10.292 -21.154 1.00 49.41 83 PRO A O 1
ATOM 659 N N . ARG A 1 84 ? -0.561 10.524 -21.708 1.00 47.38 84 ARG A N 1
ATOM 660 C CA . ARG A 1 84 ? -0.513 11.983 -21.877 1.00 47.38 84 ARG A CA 1
ATOM 661 C C . ARG A 1 84 ? -0.460 12.709 -20.524 1.00 47.38 84 ARG A C 1
ATOM 663 O O . ARG A 1 84 ? -0.221 13.910 -20.502 1.00 47.38 84 ARG A O 1
ATOM 670 N N . SER A 1 85 ? -0.637 11.994 -19.411 1.00 50.22 85 SER A N 1
ATOM 671 C CA . SER A 1 85 ? -0.684 12.532 -18.051 1.00 50.22 85 SER A CA 1
ATOM 672 C C . SER A 1 85 ? 0.062 11.641 -17.048 1.00 50.22 85 SER A C 1
ATOM 674 O O . SER A 1 85 ? 0.384 10.484 -17.313 1.00 50.22 85 SER A O 1
ATOM 676 N N . SER A 1 86 ? 0.353 12.193 -15.869 1.00 54.78 86 SER A N 1
ATOM 677 C CA . SER A 1 86 ? 0.910 11.477 -14.716 1.00 54.78 86 SER A CA 1
ATOM 678 C C . SER A 1 86 ? -0.099 10.567 -14.006 1.00 54.78 86 SER A C 1
ATOM 680 O O . SER A 1 86 ? 0.190 10.137 -12.898 1.00 54.78 86 SER A O 1
ATOM 682 N N . GLU A 1 87 ? -1.263 10.305 -14.604 1.00 59.22 87 GLU A N 1
ATOM 683 C CA . GLU A 1 87 ? -2.431 9.764 -13.915 1.00 59.22 87 GLU A CA 1
ATOM 684 C C . GLU A 1 87 ? -2.382 8.239 -13.801 1.00 59.22 87 GLU A C 1
ATOM 686 O O . GLU A 1 87 ? -2.651 7.498 -14.749 1.00 59.22 87 GLU A O 1
ATOM 691 N N . SER A 1 88 ? -2.104 7.767 -12.590 1.00 59.44 88 SER A N 1
ATOM 692 C CA . SER A 1 88 ? -2.199 6.352 -12.214 1.00 59.44 88 SER A CA 1
ATOM 693 C C . SER A 1 88 ? -3.572 5.720 -12.506 1.00 59.44 88 SER A C 1
ATOM 695 O O . SER A 1 88 ? -3.637 4.524 -12.788 1.00 59.44 88 SER A O 1
ATOM 697 N N . SER A 1 89 ? -4.656 6.505 -12.508 1.00 57.81 89 SER A N 1
ATOM 698 C 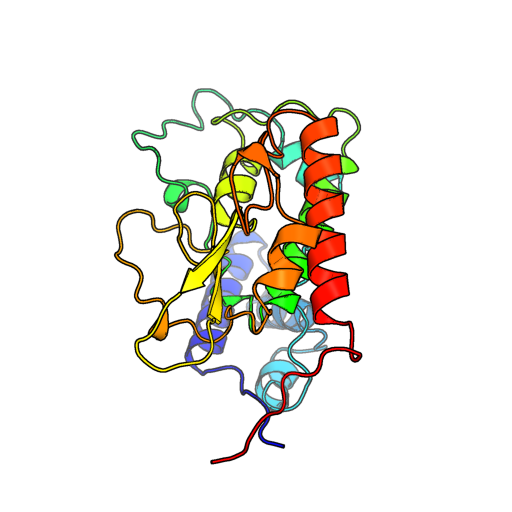CA . SER A 1 89 ? -6.032 6.050 -12.776 1.00 57.81 89 SER A CA 1
ATOM 699 C C . SER A 1 89 ? -6.273 5.496 -14.177 1.00 57.81 89 SER A C 1
ATOM 701 O O . SER A 1 89 ? -7.214 4.726 -14.355 1.00 57.81 89 SER A O 1
ATOM 703 N N . GLN A 1 90 ? -5.453 5.861 -15.164 1.00 66.69 90 GLN A N 1
ATOM 704 C CA . GLN A 1 90 ? -5.617 5.374 -16.537 1.00 66.69 90 GLN A CA 1
ATOM 705 C C . GLN A 1 90 ? -5.043 3.967 -16.738 1.00 66.69 90 GLN A C 1
ATOM 707 O O . GLN A 1 90 ? -5.412 3.285 -17.690 1.00 66.69 90 GLN A O 1
ATOM 712 N N . LEU A 1 91 ? -4.131 3.541 -15.861 1.00 72.31 91 LEU A N 1
ATOM 713 C CA . LEU A 1 91 ? -3.365 2.300 -16.019 1.00 72.31 91 LEU A CA 1
ATOM 714 C C . LEU A 1 91 ? -3.631 1.288 -14.913 1.00 72.31 91 LEU A C 1
ATOM 716 O O . LEU A 1 91 ? -3.350 0.104 -15.084 1.00 72.31 91 LEU A O 1
ATOM 720 N N . VAL A 1 92 ? -4.132 1.752 -13.771 1.00 80.69 92 VAL A N 1
ATOM 721 C CA . VAL A 1 92 ? -4.289 0.936 -12.577 1.00 80.69 92 VAL A CA 1
ATOM 722 C C . VAL A 1 92 ? -5.655 1.186 -11.962 1.00 80.69 92 VAL A C 1
ATOM 724 O O . VAL A 1 92 ? -6.064 2.322 -11.713 1.00 80.69 92 VAL A O 1
ATOM 727 N N . GLU A 1 93 ? -6.358 0.094 -11.680 1.00 83.38 93 GLU A N 1
ATOM 728 C CA . GLU A 1 93 ? -7.640 0.143 -10.993 1.00 83.38 93 GLU A CA 1
ATOM 729 C C . GLU A 1 93 ? -7.475 0.538 -9.524 1.00 83.38 93 GLU A C 1
ATOM 731 O O . GLU A 1 93 ? -6.493 0.206 -8.853 1.00 83.38 93 GLU A O 1
ATOM 736 N N . SER A 1 94 ? -8.473 1.243 -8.993 1.00 84.62 94 SER A N 1
ATOM 737 C CA . SER A 1 94 ? -8.489 1.570 -7.574 1.00 84.62 94 SER A CA 1
ATOM 738 C C . SER A 1 94 ? -8.856 0.346 -6.731 1.00 84.62 94 SER A C 1
ATOM 740 O O . SER A 1 94 ? -9.923 -0.249 -6.895 1.00 84.62 94 SER A O 1
ATOM 742 N N . VAL A 1 95 ? -8.001 0.030 -5.758 1.00 85.50 95 VAL A N 1
ATOM 743 C CA . VAL A 1 95 ? -8.190 -1.066 -4.791 1.00 85.50 95 VAL A CA 1
ATOM 744 C C . VAL A 1 95 ? -8.570 -0.573 -3.394 1.00 85.50 95 VAL A C 1
ATOM 746 O O . VAL A 1 95 ? -8.726 -1.378 -2.484 1.00 85.50 95 VAL A O 1
ATOM 749 N N . SER A 1 96 ? -8.779 0.735 -3.202 1.00 83.69 96 SER A N 1
ATOM 750 C CA . SER A 1 96 ? -9.092 1.323 -1.885 1.00 83.69 96 SER A CA 1
ATOM 751 C C . SER A 1 96 ? -10.315 0.682 -1.220 1.00 83.69 96 SER A C 1
ATOM 753 O O . SER A 1 96 ? -10.314 0.408 -0.024 1.00 83.69 96 SER A O 1
ATOM 755 N N . ASN A 1 97 ? -11.331 0.347 -2.019 1.00 78.88 97 ASN A N 1
ATOM 756 C CA . ASN A 1 97 ? -12.566 -0.314 -1.582 1.00 78.88 97 ASN A CA 1
ATOM 757 C C . ASN A 1 97 ? -12.376 -1.764 -1.091 1.00 78.88 97 ASN A C 1
ATOM 759 O O . ASN A 1 97 ? -13.332 -2.385 -0.609 1.00 78.88 97 ASN A O 1
ATOM 763 N N . LEU A 1 98 ? -11.189 -2.342 -1.285 1.00 79.19 98 LEU A N 1
ATOM 764 C CA . LEU A 1 98 ? -10.843 -3.664 -0.772 1.00 79.19 98 LEU A CA 1
ATOM 765 C C . LEU A 1 98 ? -10.421 -3.602 0.701 1.00 79.19 98 LEU A C 1
ATOM 767 O O . LEU A 1 98 ? -10.589 -4.589 1.412 1.00 79.19 98 LEU A O 1
ATOM 771 N N . PHE A 1 99 ? -9.936 -2.453 1.175 1.00 84.19 99 PHE A N 1
ATOM 772 C CA . PHE A 1 99 ? -9.393 -2.309 2.521 1.00 84.19 99 PHE A CA 1
ATOM 773 C C . PHE A 1 99 ? -10.481 -1.907 3.517 1.00 84.19 99 PHE A C 1
ATOM 775 O O . PHE A 1 99 ? -11.025 -0.802 3.465 1.00 84.19 99 PHE A O 1
ATOM 782 N N . THR A 1 100 ? -10.797 -2.812 4.445 1.00 81.69 100 THR A N 1
ATOM 783 C CA . THR A 1 100 ? -11.758 -2.541 5.527 1.00 81.69 100 THR A CA 1
ATOM 784 C 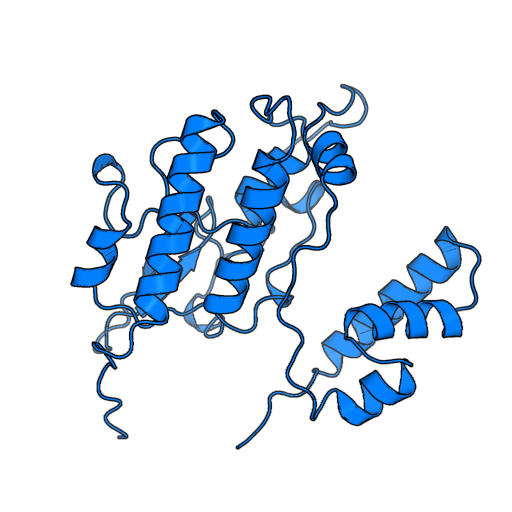C . THR A 1 100 ? -11.085 -2.067 6.810 1.00 81.69 100 THR A C 1
ATOM 786 O O . THR A 1 100 ? -11.737 -1.476 7.669 1.00 81.69 100 THR A O 1
ATOM 789 N N . SER A 1 101 ? -9.777 -2.287 6.913 1.00 84.38 101 SER A N 1
ATOM 790 C CA . SER A 1 101 ? -8.927 -1.866 8.017 1.00 84.38 101 SER A CA 1
ATOM 791 C C . SER A 1 101 ? -7.532 -1.460 7.512 1.00 84.38 101 SER A C 1
ATOM 793 O O . SER A 1 101 ? -7.136 -1.839 6.404 1.00 84.38 101 SER A O 1
ATOM 795 N N . PRO A 1 102 ? -6.715 -0.770 8.327 1.00 87.12 102 PRO A N 1
ATOM 796 C CA . PRO A 1 102 ? -5.321 -0.518 7.968 1.00 87.12 102 PRO A CA 1
ATOM 797 C C . PRO A 1 102 ? -4.490 -1.810 7.907 1.00 87.12 102 PRO A C 1
ATOM 799 O O . PRO A 1 102 ? -3.533 -1.896 7.143 1.00 87.12 102 PRO A O 1
ATOM 802 N N . ALA A 1 103 ? -4.863 -2.826 8.696 1.00 88.38 103 ALA A N 1
ATOM 803 C CA . ALA A 1 103 ? -4.196 -4.126 8.701 1.00 88.38 103 ALA A CA 1
ATOM 804 C C . ALA A 1 103 ? -4.367 -4.847 7.356 1.00 88.38 103 ALA A C 1
ATOM 806 O O . ALA A 1 103 ? -3.422 -5.465 6.872 1.00 88.38 103 ALA A O 1
ATOM 807 N N . ASP A 1 104 ? -5.538 -4.707 6.730 1.00 87.56 104 ASP A N 1
ATOM 808 C CA . ASP A 1 104 ? -5.813 -5.236 5.395 1.00 87.56 104 ASP A CA 1
ATOM 809 C C . ASP A 1 104 ? -4.912 -4.591 4.338 1.00 87.56 104 ASP A C 1
ATOM 811 O O . ASP A 1 104 ? -4.280 -5.289 3.550 1.00 87.56 104 ASP A O 1
ATOM 815 N N . ALA A 1 105 ? -4.812 -3.258 4.354 1.00 91.25 105 ALA A N 1
ATOM 816 C CA . ALA A 1 105 ? -3.969 -2.516 3.420 1.00 91.25 105 ALA A CA 1
ATOM 817 C C . ALA A 1 105 ? -2.483 -2.882 3.570 1.00 91.25 105 ALA A C 1
ATOM 819 O O . ALA A 1 105 ? -1.773 -3.037 2.576 1.00 91.25 105 ALA A O 1
ATOM 820 N N . LEU A 1 106 ? -2.010 -3.062 4.807 1.00 92.81 106 LEU A N 1
ATOM 821 C CA . LEU A 1 106 ? -0.636 -3.493 5.066 1.00 92.81 106 LEU A CA 1
ATOM 822 C C . LEU A 1 106 ? -0.389 -4.936 4.650 1.00 92.81 106 LEU A C 1
ATOM 824 O O . LEU A 1 106 ? 0.652 -5.216 4.063 1.00 92.81 106 LEU A O 1
ATOM 828 N N . GLN A 1 107 ? -1.324 -5.845 4.930 1.00 92.31 107 GLN A N 1
ATOM 829 C CA . GLN A 1 107 ? -1.196 -7.237 4.513 1.00 92.31 107 GLN A CA 1
ATOM 830 C C . GLN A 1 107 ? -1.122 -7.342 2.989 1.00 92.31 107 GLN A C 1
ATOM 832 O O . GLN A 1 107 ? -0.206 -7.983 2.476 1.00 92.31 107 GLN A O 1
ATOM 837 N N . PHE A 1 108 ? -2.013 -6.645 2.282 1.00 93.88 108 PHE A N 1
ATOM 838 C CA . PHE A 1 108 ? -1.991 -6.557 0.826 1.00 93.88 108 PHE A CA 1
ATOM 839 C C . PHE A 1 108 ? -0.644 -6.030 0.314 1.00 93.88 108 PHE A C 1
ATOM 841 O O . PHE A 1 108 ? -0.040 -6.624 -0.576 1.00 93.88 108 PHE A O 1
ATOM 848 N N . ALA A 1 109 ? -0.128 -4.947 0.906 1.00 95.38 109 ALA A N 1
ATOM 849 C CA . ALA A 1 109 ? 1.163 -4.376 0.525 1.00 95.38 109 ALA A CA 1
ATOM 850 C C . ALA A 1 109 ? 2.339 -5.341 0.772 1.00 95.38 109 ALA A C 1
ATOM 852 O O . ALA A 1 109 ? 3.246 -5.432 -0.056 1.00 95.38 109 ALA A O 1
ATOM 853 N N . ILE A 1 110 ? 2.324 -6.083 1.884 1.00 95.81 110 ILE A N 1
ATOM 854 C CA . ILE A 1 110 ? 3.335 -7.100 2.211 1.00 95.81 110 ILE A CA 1
ATOM 855 C C . ILE A 1 110 ? 3.308 -8.233 1.182 1.00 95.81 110 ILE A C 1
ATOM 857 O O . ILE A 1 110 ? 4.357 -8.610 0.660 1.00 95.81 110 ILE A O 1
ATOM 861 N N . GLU A 1 111 ? 2.129 -8.766 0.868 1.00 95.06 111 GLU A N 1
ATOM 862 C CA . GLU A 1 111 ? 1.970 -9.844 -0.114 1.00 95.06 111 GLU A CA 1
ATOM 863 C C . GLU A 1 111 ? 2.374 -9.393 -1.519 1.00 95.06 111 GLU A C 1
ATOM 865 O O . GLU A 1 111 ? 3.143 -10.093 -2.184 1.00 95.06 111 GLU A O 1
ATOM 870 N N . TYR A 1 112 ? 1.962 -8.188 -1.926 1.00 95.50 112 TYR A N 1
ATOM 871 C CA . TYR A 1 112 ? 2.394 -7.563 -3.174 1.00 95.50 112 TYR A CA 1
ATOM 872 C C . TYR A 1 112 ? 3.923 -7.505 -3.256 1.00 95.50 112 TYR A C 1
ATOM 874 O O . TYR A 1 112 ? 4.514 -7.953 -4.238 1.00 95.50 112 TYR A O 1
ATOM 882 N N . MET A 1 113 ? 4.585 -6.981 -2.218 1.00 95.75 113 MET A N 1
ATOM 883 C CA . MET A 1 113 ? 6.039 -6.811 -2.223 1.00 95.75 113 MET A CA 1
ATOM 884 C C . MET A 1 113 ? 6.789 -8.142 -2.185 1.00 95.75 113 MET A C 1
ATOM 886 O O . MET A 1 113 ? 7.810 -8.277 -2.859 1.00 95.75 113 MET A O 1
ATOM 890 N N . ARG A 1 114 ? 6.283 -9.145 -1.460 1.00 95.62 114 ARG A N 1
ATOM 891 C CA . ARG A 1 114 ? 6.841 -10.506 -1.480 1.00 95.62 114 ARG A CA 1
ATOM 892 C C . ARG A 1 114 ? 6.732 -11.132 -2.868 1.00 95.62 114 ARG A C 1
ATOM 894 O O . ARG A 1 114 ? 7.718 -11.679 -3.358 1.00 95.62 114 ARG A O 1
ATOM 901 N N . CYS A 1 115 ? 5.584 -10.995 -3.530 1.00 94.44 115 CYS A N 1
ATOM 902 C CA . CYS A 1 115 ? 5.408 -11.468 -4.901 1.00 94.44 115 CYS A CA 1
ATOM 903 C C . CYS A 1 115 ? 6.333 -10.718 -5.874 1.00 94.44 115 CYS A C 1
ATOM 905 O O . CYS A 1 115 ? 7.063 -11.344 -6.640 1.00 94.44 115 CYS A O 1
ATOM 907 N N . ALA A 1 116 ? 6.415 -9.390 -5.771 1.00 93.50 116 ALA A N 1
ATOM 908 C CA . ALA A 1 116 ? 7.332 -8.566 -6.558 1.00 93.50 116 ALA A CA 1
ATOM 909 C C . ALA A 1 116 ? 8.795 -9.016 -6.408 1.00 93.50 116 ALA A C 1
ATOM 911 O O . ALA A 1 116 ? 9.497 -9.190 -7.402 1.00 93.50 116 ALA A O 1
ATOM 912 N N . LEU A 1 117 ? 9.248 -9.262 -5.177 1.00 94.06 117 LEU A N 1
ATOM 913 C CA . LEU A 1 117 ? 10.605 -9.730 -4.886 1.00 94.06 117 LEU A CA 1
ATOM 914 C C . LEU A 1 117 ? 10.854 -11.183 -5.313 1.00 94.06 117 LEU A C 1
ATOM 916 O O . LEU A 1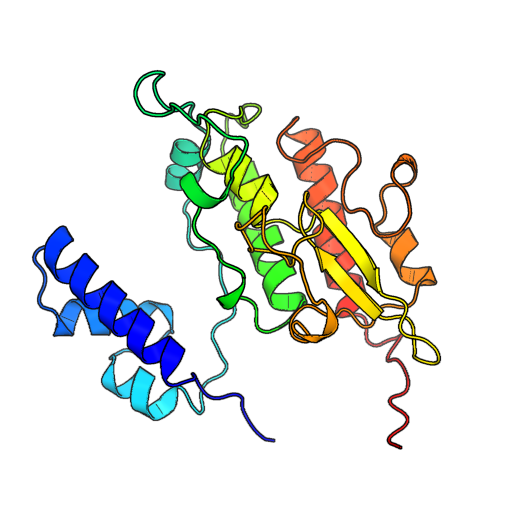 117 ? 12.008 -11.552 -5.535 1.00 94.06 117 LEU A O 1
ATOM 920 N N . SER A 1 118 ? 9.815 -12.003 -5.477 1.00 92.19 118 SER A N 1
ATOM 921 C CA . SER A 1 118 ? 9.966 -13.370 -5.992 1.00 92.19 118 SER A CA 1
ATOM 922 C C . SER A 1 118 ? 10.383 -13.415 -7.469 1.00 92.19 118 SER A C 1
ATOM 924 O O . SER A 1 118 ? 10.942 -14.415 -7.915 1.00 92.19 118 SER A O 1
ATOM 926 N N . VAL A 1 119 ? 10.195 -12.319 -8.219 1.00 89.81 119 VAL A N 1
ATOM 927 C CA . VAL A 1 119 ? 10.622 -12.221 -9.620 1.00 89.81 119 VAL A CA 1
ATOM 928 C C . VAL A 1 119 ? 12.163 -12.214 -9.697 1.00 89.81 119 VAL A C 1
ATOM 930 O O . VAL A 1 119 ? 12.796 -11.302 -9.151 1.00 89.81 119 VAL A O 1
ATOM 933 N N . PRO A 1 120 ? 12.800 -13.177 -10.403 1.00 79.69 120 PRO A N 1
ATOM 934 C CA . PRO A 1 120 ? 14.261 -13.327 -10.415 1.00 79.69 120 PRO A CA 1
ATOM 935 C C . PRO A 1 120 ? 15.013 -12.104 -10.947 1.00 79.69 120 PRO A C 1
ATOM 937 O O . PRO A 1 120 ? 16.084 -11.750 -10.459 1.00 79.69 120 PRO A O 1
ATOM 940 N N . ARG A 1 121 ? 14.441 -11.428 -11.948 1.00 75.62 121 ARG A N 1
ATOM 941 C CA . ARG A 1 121 ? 14.968 -10.178 -12.501 1.00 75.62 121 ARG A CA 1
ATOM 942 C C . ARG A 1 121 ? 14.085 -9.031 -12.045 1.00 75.62 121 ARG A C 1
ATOM 944 O O . ARG A 1 121 ? 13.283 -8.530 -12.826 1.00 75.62 121 ARG A O 1
ATOM 951 N N . TYR A 1 122 ? 14.237 -8.639 -10.781 1.00 78.62 122 TYR A N 1
ATOM 952 C CA . TYR A 1 122 ? 13.664 -7.396 -10.265 1.00 78.62 122 TYR A CA 1
ATOM 953 C C . TYR A 1 122 ? 14.317 -6.215 -10.998 1.00 78.62 122 TYR A C 1
ATOM 955 O O . TYR A 1 122 ? 15.307 -5.636 -10.549 1.00 78.62 122 TYR A O 1
ATOM 963 N N . ALA A 1 123 ? 13.828 -5.932 -12.200 1.00 69.56 123 ALA A N 1
ATOM 964 C CA . ALA A 1 123 ? 14.217 -4.773 -12.976 1.00 69.56 123 ALA A CA 1
ATOM 965 C C . ALA A 1 123 ? 13.539 -3.559 -12.354 1.00 69.56 123 ALA A C 1
ATOM 967 O O . ALA A 1 123 ? 12.382 -3.664 -11.966 1.00 69.56 123 ALA A O 1
ATOM 968 N N . ARG A 1 124 ? 14.247 -2.426 -12.282 1.00 78.19 124 ARG A N 1
ATOM 969 C CA . ARG A 1 124 ? 13.683 -1.133 -11.872 1.00 78.19 124 ARG A CA 1
ATOM 970 C C . ARG A 1 124 ? 12.421 -0.864 -12.704 1.00 78.19 124 ARG A C 1
ATOM 972 O O . ARG A 1 124 ? 12.571 -0.554 -13.893 1.00 78.19 124 ARG A O 1
ATOM 979 N N . PRO A 1 125 ? 11.205 -0.992 -12.138 1.00 73.94 125 PRO A N 1
ATOM 980 C CA . PRO A 1 125 ? 9.984 -0.768 -12.889 1.00 73.94 125 PRO A CA 1
ATOM 981 C C . PRO A 1 125 ? 9.977 0.680 -13.367 1.00 73.94 125 PRO A C 1
ATOM 983 O O . PRO A 1 125 ? 10.082 1.623 -12.581 1.00 73.94 125 PRO A O 1
ATOM 986 N N . ALA A 1 126 ? 9.939 0.866 -14.681 1.00 77.12 126 ALA A N 1
ATOM 987 C CA . ALA A 1 126 ? 9.871 2.189 -15.280 1.00 77.12 126 ALA A CA 1
ATOM 988 C C . ALA A 1 126 ? 8.422 2.691 -15.269 1.00 77.12 126 ALA A C 1
ATOM 990 O O . ALA A 1 126 ? 7.487 1.901 -15.148 1.00 77.12 126 ALA A O 1
ATOM 991 N N . LYS A 1 127 ? 8.217 3.989 -15.529 1.00 80.12 127 LYS A N 1
ATOM 992 C CA . LYS A 1 127 ? 6.880 4.565 -15.792 1.00 80.12 127 LYS A CA 1
ATOM 993 C C . LYS A 1 127 ? 6.114 3.846 -16.913 1.00 80.12 127 LYS A C 1
ATOM 995 O O . LYS A 1 127 ? 4.918 4.052 -17.066 1.00 80.12 127 LYS A O 1
ATOM 1000 N N . THR A 1 128 ? 6.811 3.030 -17.701 1.00 76.06 128 THR A N 1
ATOM 1001 C CA . THR A 1 128 ? 6.250 2.202 -18.763 1.00 76.06 128 THR A CA 1
ATOM 1002 C C . THR A 1 128 ? 5.811 0.802 -18.317 1.00 76.06 128 THR A C 1
ATOM 1004 O O . THR A 1 128 ? 5.508 -0.036 -19.157 1.00 76.06 128 THR A O 1
ATOM 1007 N N . THR A 1 129 ? 5.802 0.511 -17.016 1.00 83.81 129 THR A N 1
ATOM 1008 C CA . THR A 1 129 ? 5.405 -0.793 -16.456 1.00 83.81 129 THR A CA 1
ATOM 1009 C C . THR A 1 129 ? 4.142 -0.640 -15.615 1.00 83.81 129 THR A C 1
ATOM 1011 O O . THR A 1 129 ? 3.956 0.391 -14.965 1.00 83.81 129 THR A O 1
ATOM 1014 N N . VAL A 1 130 ? 3.291 -1.667 -15.587 1.00 86.62 130 VAL A N 1
ATOM 1015 C CA . VAL A 1 130 ? 2.080 -1.675 -14.748 1.00 86.62 130 VAL A CA 1
ATOM 1016 C C . VAL A 1 130 ? 2.470 -1.646 -13.266 1.00 86.62 130 VAL A C 1
ATOM 1018 O O . VAL A 1 130 ? 1.971 -0.817 -12.505 1.00 86.62 130 VAL A O 1
ATOM 1021 N N . ALA A 1 131 ? 3.462 -2.458 -12.883 1.00 89.44 131 ALA A N 1
ATOM 1022 C CA . ALA A 1 131 ? 3.941 -2.557 -11.507 1.00 89.44 131 ALA A CA 1
ATOM 1023 C C . ALA A 1 131 ? 4.430 -1.215 -10.928 1.00 89.44 131 ALA A C 1
ATOM 1025 O O . ALA A 1 131 ? 4.275 -0.969 -9.733 1.00 89.44 131 ALA A O 1
ATOM 1026 N N . TYR A 1 132 ? 4.991 -0.317 -11.748 1.00 89.00 132 TYR A N 1
ATOM 1027 C CA . TYR A 1 132 ? 5.376 1.025 -11.295 1.00 89.00 132 TYR A CA 1
ATOM 1028 C C . TYR A 1 132 ? 4.175 1.833 -10.789 1.00 89.00 132 TYR A C 1
ATOM 1030 O O . TYR A 1 132 ? 4.235 2.456 -9.728 1.00 89.00 132 TYR A O 1
ATOM 1038 N N . TRP A 1 133 ? 3.080 1.831 -11.547 1.00 87.62 133 TRP A N 1
ATOM 1039 C CA . TRP A 1 133 ? 1.882 2.596 -11.210 1.00 87.62 133 TRP A CA 1
ATOM 1040 C C . TRP A 1 133 ? 1.138 1.989 -10.025 1.00 87.62 133 TRP A C 1
ATOM 1042 O O . TRP A 1 133 ? 0.672 2.716 -9.147 1.00 87.62 133 TRP A O 1
ATOM 1052 N N . GLU A 1 134 ? 1.126 0.664 -9.937 1.00 91.44 134 GLU A N 1
ATOM 1053 C CA . GLU A 1 134 ? 0.580 -0.063 -8.794 1.00 91.44 134 GLU A CA 1
ATOM 1054 C C . GLU A 1 134 ? 1.338 0.261 -7.520 1.00 91.44 134 GLU A C 1
ATOM 1056 O O . GLU A 1 134 ? 0.728 0.649 -6.529 1.00 91.44 134 GLU A O 1
ATOM 1061 N N . MET A 1 135 ? 2.673 0.217 -7.548 1.00 91.81 135 MET A N 1
ATOM 1062 C CA . MET A 1 135 ? 3.467 0.575 -6.375 1.00 91.81 135 MET A CA 1
ATOM 1063 C C . MET A 1 135 ? 3.220 2.015 -5.913 1.00 91.81 135 MET A C 1
ATOM 1065 O O . MET A 1 135 ? 3.336 2.313 -4.726 1.00 91.81 135 MET A O 1
ATOM 1069 N N . ARG A 1 136 ? 2.869 2.926 -6.824 1.00 89.31 136 ARG A N 1
ATOM 1070 C CA . ARG A 1 136 ? 2.560 4.317 -6.473 1.00 89.31 136 ARG A CA 1
ATOM 1071 C C . ARG A 1 136 ? 1.165 4.506 -5.893 1.00 89.31 136 ARG A C 1
ATOM 1073 O O . ARG A 1 136 ? 1.010 5.379 -5.037 1.00 89.31 136 ARG A O 1
ATOM 1080 N N . ALA A 1 137 ? 0.183 3.744 -6.368 1.00 89.00 137 ALA A N 1
ATOM 1081 C CA . ALA A 1 137 ? -1.216 3.896 -5.983 1.00 89.00 137 ALA A CA 1
ATOM 1082 C C . ALA A 1 137 ? -1.628 2.970 -4.830 1.00 89.00 137 ALA A C 1
ATOM 1084 O O . ALA A 1 137 ? -2.326 3.400 -3.908 1.00 89.00 137 ALA A O 1
ATOM 1085 N N . TRP A 1 138 ? -1.208 1.707 -4.886 1.00 92.50 138 TRP A N 1
ATOM 1086 C CA . TRP A 1 138 ? -1.653 0.623 -4.010 1.00 92.50 138 TRP A CA 1
ATOM 1087 C C . TRP A 1 138 ? -0.820 0.460 -2.747 1.00 92.50 138 TRP A C 1
ATOM 1089 O O . TRP A 1 138 ? -1.294 -0.165 -1.804 1.00 92.50 138 TRP A O 1
ATOM 1099 N N . LEU A 1 139 ? 0.403 0.990 -2.709 1.00 94.12 139 LEU A N 1
ATOM 1100 C CA . LEU A 1 139 ? 1.281 0.811 -1.559 1.00 94.12 139 LEU A CA 1
ATOM 1101 C C . LEU A 1 139 ? 1.270 2.038 -0.636 1.00 94.12 139 LEU A C 1
ATOM 1103 O O . LEU A 1 139 ? 1.258 3.180 -1.113 1.00 94.12 139 LEU A O 1
ATOM 1107 N N . PRO A 1 140 ? 1.305 1.832 0.694 1.00 94.44 140 PRO A N 1
ATOM 1108 C CA . PRO A 1 140 ? 1.419 2.923 1.646 1.00 94.44 140 PRO A CA 1
ATOM 1109 C C . PRO A 1 140 ? 2.795 3.585 1.548 1.00 94.44 140 PRO A C 1
ATOM 1111 O O . PRO A 1 140 ? 3.846 2.978 1.751 1.00 94.44 140 PRO A O 1
ATOM 1114 N N . TYR A 1 141 ? 2.768 4.874 1.262 1.00 93.06 141 TYR A N 1
ATOM 1115 C CA . TYR A 1 141 ? 3.896 5.789 1.291 1.00 93.06 141 TYR A CA 1
ATOM 1116 C C . TYR A 1 141 ? 4.234 6.209 2.720 1.00 93.06 141 TYR A C 1
ATOM 1118 O O . TYR A 1 141 ? 5.397 6.227 3.127 1.00 93.06 141 TYR A O 1
ATOM 1126 N N . CYS A 1 142 ? 3.198 6.554 3.483 1.00 91.94 142 CYS A N 1
ATOM 1127 C CA . CYS A 1 142 ? 3.334 7.163 4.793 1.00 91.94 142 CYS A CA 1
ATOM 1128 C C . CYS A 1 142 ? 2.134 6.811 5.680 1.00 91.94 142 CYS A C 1
ATOM 1130 O O . CYS A 1 142 ? 1.001 6.727 5.204 1.00 91.94 142 CYS A O 1
ATOM 1132 N N . ALA A 1 143 ? 2.387 6.647 6.977 1.00 91.88 143 ALA A N 1
ATOM 1133 C CA . ALA A 1 143 ? 1.381 6.819 8.016 1.00 91.88 143 ALA A CA 1
ATOM 1134 C C . ALA A 1 143 ? 1.279 8.323 8.326 1.00 91.88 143 ALA A C 1
ATOM 1136 O O . ALA A 1 143 ? 1.983 8.846 9.189 1.00 91.88 143 ALA A O 1
ATOM 1137 N N . HIS A 1 144 ? 0.454 9.026 7.554 1.00 89.25 144 HIS A N 1
ATOM 1138 C CA . HIS A 1 144 ? 0.339 10.478 7.590 1.00 89.25 144 HIS A CA 1
ATOM 1139 C C . HIS A 1 144 ? -0.408 10.939 8.841 1.00 89.25 144 HIS A C 1
ATOM 1141 O O . HIS A 1 144 ? -1.528 10.500 9.091 1.00 89.25 144 HIS A O 1
ATOM 1147 N N . LEU A 1 145 ? 0.202 11.831 9.619 1.00 84.94 145 LEU A N 1
ATOM 1148 C CA . LEU A 1 145 ? -0.418 12.403 10.810 1.00 84.94 145 LEU A CA 1
ATOM 1149 C C . LEU A 1 145 ? -1.583 13.321 10.422 1.00 84.94 145 LEU A C 1
ATOM 1151 O O . LEU A 1 145 ? -1.384 14.343 9.771 1.00 84.94 145 LEU A O 1
ATOM 1155 N N . VAL A 1 146 ? -2.786 12.979 10.878 1.00 78.94 146 VAL A N 1
ATOM 1156 C CA . VAL A 1 146 ? -3.994 13.795 10.739 1.00 78.94 146 VAL A CA 1
ATOM 1157 C C . VAL A 1 146 ? -4.290 14.412 12.104 1.00 78.94 146 VAL A C 1
ATOM 1159 O O . VAL A 1 146 ? -4.666 13.724 13.057 1.00 78.94 146 VAL A O 1
ATOM 1162 N N . VAL A 1 147 ? -4.074 15.722 12.222 1.00 66.44 147 VAL A N 1
ATOM 1163 C CA . VAL A 1 147 ? -4.375 16.477 13.443 1.00 66.44 147 VAL A CA 1
ATOM 1164 C C . VAL A 1 147 ? -5.796 17.025 13.331 1.00 66.44 147 VAL A C 1
ATOM 1166 O O . VAL A 1 147 ? -6.033 17.977 12.595 1.00 66.44 147 VAL A O 1
ATOM 1169 N N . GLN A 1 148 ? -6.741 16.438 14.066 1.00 60.38 148 GLN A N 1
ATOM 1170 C CA . GLN A 1 148 ? -8.027 17.079 14.352 1.00 60.38 148 GLN A CA 1
ATOM 1171 C C . GLN A 1 148 ? -7.921 17.802 15.698 1.00 60.38 148 GLN A C 1
ATOM 1173 O O . GLN A 1 148 ? -7.381 17.260 16.665 1.00 60.38 148 GLN A O 1
ATOM 1178 N N . ALA A 1 149 ? -8.369 19.058 15.741 1.00 49.94 149 ALA A N 1
ATOM 1179 C CA . ALA A 1 149 ? -8.272 19.904 16.926 1.00 49.94 149 ALA A CA 1
ATOM 1180 C C . ALA A 1 149 ? -8.902 19.210 18.148 1.00 49.94 149 ALA A C 1
ATOM 1182 O O . ALA A 1 149 ? -10.074 18.850 18.125 1.00 49.94 149 ALA A O 1
ATOM 1183 N N . GLY A 1 150 ? -8.112 19.013 19.209 1.00 52.91 150 GLY A N 1
ATOM 1184 C CA . GLY A 1 150 ? -8.575 18.448 20.483 1.00 52.91 150 GLY A CA 1
ATOM 1185 C C . GLY A 1 150 ? -8.646 16.916 20.572 1.00 52.91 150 GLY A C 1
ATOM 1186 O O . GLY A 1 150 ? -8.922 16.404 21.655 1.00 52.91 150 GLY A O 1
ATOM 1187 N N . GLU A 1 151 ? -8.358 16.167 19.502 1.00 56.97 151 GLU A N 1
ATOM 1188 C CA . GLU A 1 151 ? -8.427 14.698 19.513 1.00 56.97 151 GLU A CA 1
ATOM 1189 C C . GLU A 1 151 ? -7.053 14.011 19.607 1.00 56.97 151 GLU A C 1
ATOM 1191 O O . GLU A 1 151 ? -6.002 14.577 19.290 1.00 56.97 151 GLU A O 1
ATOM 1196 N N . LYS A 1 152 ? -7.056 12.741 20.047 1.00 58.91 152 LYS A N 1
ATOM 1197 C CA . LYS A 1 152 ? -5.873 11.866 19.999 1.00 58.91 152 LYS A CA 1
ATOM 1198 C C . LYS A 1 152 ? -5.360 11.820 18.556 1.00 58.91 152 LYS A C 1
ATOM 1200 O O . LYS A 1 152 ? -6.130 11.504 17.655 1.00 58.91 152 LYS A O 1
ATOM 1205 N N . ARG A 1 153 ? -4.069 12.111 18.354 1.00 65.62 153 ARG A N 1
ATOM 1206 C CA . ARG A 1 153 ? -3.414 12.111 17.033 1.00 65.62 153 ARG A CA 1
ATOM 1207 C C . ARG A 1 153 ? -3.700 10.793 16.306 1.00 65.62 153 ARG A C 1
ATOM 1209 O O . ARG A 1 153 ? -3.377 9.722 16.818 1.00 65.62 153 ARG A O 1
ATOM 1216 N N . ARG A 1 154 ? -4.326 10.893 15.134 1.00 77.81 154 ARG A N 1
ATOM 1217 C CA . ARG A 1 154 ? -4.644 9.774 14.241 1.00 77.81 154 ARG A CA 1
ATOM 1218 C C . ARG A 1 154 ? -3.632 9.764 13.105 1.00 77.81 154 ARG A C 1
ATOM 1220 O O . ARG A 1 154 ? -3.200 10.823 12.657 1.00 77.81 154 ARG A O 1
ATOM 1227 N N . CYS A 1 155 ? -3.255 8.583 12.638 1.00 85.25 155 CYS A N 1
ATOM 1228 C CA . CYS A 1 155 ? -2.478 8.457 11.410 1.00 85.25 155 CYS A CA 1
ATOM 1229 C C . CYS A 1 155 ? -3.364 7.852 10.325 1.00 85.25 155 CYS A C 1
ATOM 1231 O O . CYS A 1 155 ? -4.189 6.996 10.621 1.00 85.25 155 CYS A O 1
ATOM 1233 N N . LEU A 1 156 ? -3.185 8.245 9.072 1.00 88.81 156 LEU A N 1
ATOM 1234 C CA . LEU A 1 156 ? -3.850 7.623 7.935 1.00 88.81 156 LEU A CA 1
ATOM 1235 C C . LEU A 1 156 ? -2.805 6.990 7.024 1.00 88.81 156 LEU A C 1
ATOM 1237 O O . LEU A 1 156 ? -1.795 7.617 6.705 1.00 88.81 156 LEU A O 1
ATOM 1241 N N . LEU A 1 157 ? -3.044 5.756 6.586 1.00 91.81 157 LEU A N 1
ATOM 1242 C CA . LEU A 1 157 ? -2.229 5.174 5.525 1.00 91.81 157 LEU A CA 1
ATOM 1243 C C . LEU A 1 157 ? -2.538 5.874 4.205 1.00 91.81 157 LEU A C 1
ATOM 1245 O O . LEU A 1 157 ? -3.662 5.805 3.699 1.00 91.81 157 LEU A O 1
ATOM 1249 N N . VAL A 1 158 ? -1.519 6.509 3.631 1.00 92.31 158 VAL A N 1
ATOM 1250 C CA . VAL A 1 158 ? -1.620 7.210 2.351 1.00 92.31 158 VAL A CA 1
ATOM 1251 C C . VAL A 1 158 ? -0.581 6.719 1.355 1.00 92.31 158 VAL A C 1
ATOM 1253 O O . VAL A 1 158 ? 0.481 6.242 1.747 1.00 92.31 158 VAL A O 1
ATOM 1256 N N . ASN A 1 159 ? -0.876 6.843 0.066 1.00 91.38 159 ASN A N 1
ATOM 1257 C CA . ASN A 1 159 ? 0.017 6.538 -1.047 1.00 91.38 159 ASN A CA 1
ATOM 1258 C C . ASN A 1 159 ? 0.917 7.740 -1.411 1.00 91.38 159 ASN A C 1
ATOM 1260 O O . ASN A 1 159 ? 0.946 8.751 -0.705 1.00 91.38 159 ASN A O 1
ATOM 1264 N N . ARG A 1 160 ? 1.682 7.650 -2.513 1.00 85.62 160 ARG A N 1
ATOM 1265 C CA . ARG A 1 160 ? 2.681 8.674 -2.902 1.00 85.62 160 ARG A CA 1
ATOM 1266 C C . ARG A 1 160 ? 2.092 10.072 -3.119 1.00 85.62 160 ARG A C 1
ATOM 1268 O O . ARG A 1 160 ? 2.822 11.062 -3.029 1.00 85.62 160 ARG A O 1
ATOM 1275 N N . LEU A 1 161 ? 0.811 10.155 -3.445 1.00 84.50 161 LEU A N 1
ATOM 1276 C CA . LEU A 1 161 ? 0.102 11.409 -3.694 1.00 84.50 161 LEU A CA 1
ATOM 1277 C C . LEU A 1 161 ? -0.657 11.891 -2.457 1.00 84.50 161 LEU A C 1
ATOM 1279 O O . LEU A 1 161 ? -1.525 12.752 -2.567 1.00 84.50 161 LEU A O 1
ATOM 1283 N N . TYR A 1 162 ? -0.343 11.316 -1.292 1.00 87.38 162 TYR A N 1
ATOM 1284 C CA . TYR A 1 162 ? -1.054 11.536 -0.039 1.00 87.38 162 TYR A CA 1
ATOM 1285 C C . TYR A 1 162 ? -2.552 11.207 -0.155 1.00 87.38 162 TYR A C 1
ATOM 1287 O O . TYR A 1 162 ? -3.370 11.700 0.608 1.00 87.38 162 TYR A O 1
ATOM 1295 N N . LYS A 1 163 ? -2.937 10.343 -1.102 1.00 90.12 163 LYS A N 1
ATOM 1296 C CA . LYS A 1 163 ? -4.302 9.814 -1.187 1.00 90.12 163 LYS A CA 1
ATOM 1297 C C . LYS A 1 163 ? -4.428 8.583 -0.296 1.00 90.12 163 LYS A C 1
ATOM 1299 O O . LYS A 1 163 ? -3.414 7.927 -0.060 1.00 90.12 163 LYS A O 1
ATOM 1304 N N . PRO A 1 164 ? -5.631 8.210 0.164 1.00 90.31 164 PRO A N 1
ATOM 1305 C CA . PRO A 1 164 ? -5.822 6.948 0.861 1.00 90.31 164 PRO A CA 1
ATOM 1306 C C . PRO A 1 164 ? -5.290 5.790 0.010 1.00 90.31 164 PRO A C 1
ATOM 1308 O O . PRO A 1 164 ? -5.417 5.798 -1.218 1.00 90.31 164 PRO A O 1
ATOM 1311 N N . VAL A 1 165 ? -4.650 4.813 0.651 1.00 91.44 165 VAL A N 1
ATOM 1312 C CA . VAL A 1 165 ? -4.027 3.685 -0.057 1.00 91.44 165 VAL A CA 1
ATOM 1313 C C . VAL A 1 165 ? -5.021 3.002 -1.000 1.00 91.44 165 VAL A C 1
ATOM 1315 O O . VAL A 1 165 ? -6.165 2.731 -0.639 1.00 91.44 165 VAL A O 1
ATOM 1318 N N . GLY A 1 166 ? -4.580 2.739 -2.231 1.00 87.38 166 GLY A N 1
ATOM 1319 C CA . GLY A 1 166 ? -5.390 2.132 -3.283 1.00 87.38 166 GLY A CA 1
ATOM 1320 C C . GLY A 1 166 ? -6.230 3.112 -4.102 1.00 87.38 166 GLY A C 1
ATOM 1321 O O . GLY A 1 166 ? -6.844 2.682 -5.077 1.00 87.38 166 GLY A O 1
ATOM 1322 N N . VAL A 1 167 ? -6.282 4.404 -3.759 1.00 87.31 167 VAL A N 1
ATOM 1323 C CA . VAL A 1 167 ? -6.935 5.432 -4.589 1.00 87.31 167 VAL A CA 1
ATOM 1324 C C . VAL A 1 167 ? -6.015 5.833 -5.740 1.00 87.31 167 VAL A C 1
ATOM 1326 O O . VAL A 1 167 ? -4.847 6.151 -5.527 1.00 87.31 167 VAL A O 1
ATOM 1329 N N . THR A 1 168 ? -6.555 5.841 -6.957 1.00 83.56 168 THR A N 1
ATOM 1330 C CA . THR A 1 168 ? -5.822 6.193 -8.185 1.00 83.56 168 THR A CA 1
ATOM 1331 C C . THR A 1 168 ? -6.246 7.546 -8.768 1.00 83.56 168 THR A C 1
ATOM 1333 O O . THR A 1 168 ? -5.560 8.079 -9.634 1.00 83.56 168 THR A O 1
ATOM 1336 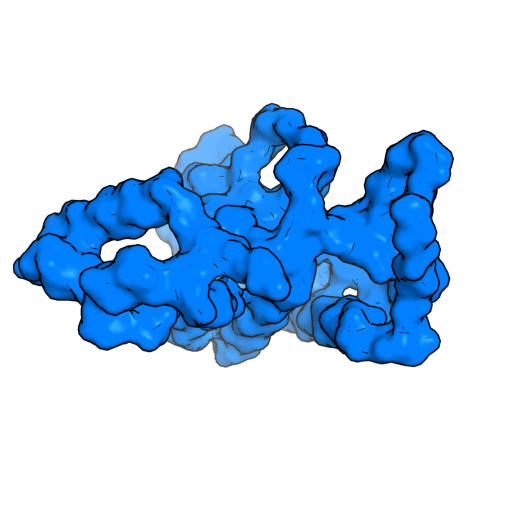N N . ASN A 1 169 ? -7.343 8.146 -8.283 1.00 79.75 169 ASN A N 1
ATOM 1337 C CA . ASN A 1 169 ? -7.748 9.493 -8.688 1.00 79.75 169 ASN A CA 1
ATOM 1338 C C . ASN A 1 169 ? -6.839 10.550 -8.038 1.00 79.75 169 ASN A C 1
ATOM 1340 O O . ASN A 1 169 ? -6.893 10.794 -6.831 1.00 79.75 169 ASN A O 1
ATOM 1344 N N . GLU A 1 170 ? -5.995 11.182 -8.849 1.00 75.06 170 GLU A N 1
ATOM 1345 C CA . GLU A 1 170 ? -5.014 12.167 -8.380 1.00 75.06 170 GLU A CA 1
ATOM 1346 C C . GLU A 1 170 ? -5.640 13.552 -8.165 1.00 75.06 170 GLU A C 1
ATOM 1348 O O . GLU A 1 170 ? -5.251 14.280 -7.247 1.00 75.06 170 GLU A O 1
ATOM 1353 N N . SER A 1 171 ? -6.640 13.888 -8.984 1.00 73.19 171 SER A N 1
ATOM 1354 C CA . SER A 1 171 ? -7.230 15.228 -9.095 1.00 73.19 171 SER A CA 1
ATOM 1355 C C . SER A 1 171 ? -8.209 15.583 -7.972 1.00 73.19 171 SER A C 1
ATOM 1357 O O . SER A 1 171 ? -8.371 16.751 -7.630 1.00 73.19 171 SER A O 1
ATOM 1359 N N . GLU A 1 172 ? -8.842 14.583 -7.364 1.00 78.19 172 GLU A N 1
ATOM 1360 C CA . GLU A 1 172 ? -9.911 14.786 -6.388 1.00 78.19 172 GLU A CA 1
ATOM 1361 C C . GLU A 1 172 ? -9.361 15.090 -4.994 1.00 78.19 172 GLU A C 1
ATOM 1363 O O . GLU A 1 172 ? -8.475 14.392 -4.496 1.00 78.19 172 GLU A O 1
ATOM 1368 N N . TRP A 1 173 ? -9.863 16.141 -4.347 1.00 78.25 173 TRP A N 1
ATOM 1369 C CA . TRP A 1 173 ? -9.459 16.473 -2.983 1.00 78.25 173 TRP A CA 1
ATOM 1370 C C . TRP A 1 173 ? -9.888 15.369 -2.007 1.00 78.25 173 TRP A C 1
ATOM 1372 O O . TRP A 1 173 ? -10.964 14.797 -2.146 1.00 78.25 173 TRP A O 1
ATOM 1382 N N . VAL A 1 174 ? -9.038 15.049 -1.029 1.00 80.00 174 VAL A N 1
ATOM 1383 C CA . VAL A 1 174 ? -9.311 13.957 -0.086 1.00 80.00 174 VAL A CA 1
ATOM 1384 C C . VAL A 1 174 ? -9.825 14.524 1.219 1.00 80.00 174 VAL A C 1
ATOM 1386 O O . VAL A 1 174 ? -9.077 15.170 1.950 1.00 80.00 174 VAL A O 1
ATOM 1389 N N . ASP A 1 175 ? -11.064 14.182 1.553 1.00 80.62 175 ASP A N 1
ATOM 1390 C CA . ASP A 1 175 ? -11.550 14.302 2.919 1.00 80.62 175 ASP A CA 1
ATOM 1391 C C . ASP A 1 175 ? -11.107 13.080 3.737 1.00 80.62 175 ASP A C 1
ATOM 1393 O O . ASP A 1 175 ? -11.694 12.000 3.663 1.00 80.62 175 ASP A O 1
ATOM 1397 N N . TYR A 1 176 ? -10.044 13.240 4.527 1.00 78.81 176 TYR A N 1
ATOM 1398 C CA . TYR A 1 176 ? -9.541 12.165 5.384 1.00 78.81 176 TYR A CA 1
ATOM 1399 C C . TYR A 1 176 ? -10.539 11.746 6.472 1.00 78.81 176 TYR A C 1
ATOM 1401 O O . TYR A 1 176 ? -10.481 10.602 6.927 1.00 78.81 176 TYR A O 1
ATOM 1409 N N . ALA A 1 177 ? -11.468 12.623 6.871 1.00 75.31 177 ALA A N 1
ATOM 1410 C CA . ALA A 1 177 ? -12.507 12.273 7.837 1.00 75.31 177 ALA A CA 1
ATOM 1411 C C . ALA A 1 177 ? -13.513 11.269 7.251 1.00 75.31 177 ALA A C 1
ATOM 1413 O O . ALA A 1 177 ? -14.077 10.460 7.988 1.00 75.31 177 ALA A O 1
ATOM 1414 N N . ALA A 1 178 ? -13.677 11.254 5.925 1.00 75.62 178 ALA A N 1
ATOM 1415 C CA . ALA A 1 178 ? -14.535 10.311 5.216 1.00 75.62 178 ALA A CA 1
ATOM 1416 C C . ALA A 1 178 ? -13.906 8.913 5.030 1.00 75.62 178 ALA A C 1
ATOM 1418 O O . ALA A 1 178 ? -14.561 8.018 4.493 1.00 75.62 178 ALA A O 1
ATOM 1419 N N . VAL A 1 179 ? -12.660 8.686 5.482 1.00 75.88 179 VAL A N 1
ATOM 1420 C CA . VAL A 1 179 ? -11.942 7.405 5.310 1.00 75.88 179 VAL A CA 1
ATOM 1421 C C . VAL A 1 179 ? -11.474 6.807 6.652 1.00 75.88 179 VAL A C 1
ATOM 1423 O O . VAL A 1 179 ? -10.282 6.560 6.863 1.00 75.88 179 VAL A O 1
ATOM 1426 N N . PRO A 1 180 ? -12.399 6.510 7.587 1.00 74.88 180 PRO A N 1
ATOM 1427 C CA . PRO A 1 180 ? -12.044 5.950 8.892 1.00 74.88 180 PRO A CA 1
ATOM 1428 C C . PRO A 1 180 ? -11.435 4.542 8.794 1.00 74.88 180 PRO A C 1
ATOM 1430 O O . PRO A 1 180 ? -10.650 4.152 9.655 1.00 74.88 180 PRO A O 1
ATOM 1433 N N . SER A 1 181 ? -11.742 3.785 7.734 1.00 74.25 181 SER A N 1
ATOM 1434 C CA . SER A 1 181 ? -11.264 2.407 7.542 1.00 74.25 181 SER A CA 1
ATOM 1435 C C . SER A 1 181 ? -9.744 2.288 7.406 1.00 74.25 181 SER A C 1
ATOM 1437 O O . SER A 1 181 ? -9.197 1.222 7.665 1.00 74.25 181 SER A O 1
ATOM 1439 N N . LEU A 1 182 ? -9.041 3.363 7.037 1.00 80.50 182 LEU A N 1
ATOM 1440 C CA . LEU A 1 182 ? -7.578 3.382 6.902 1.00 80.50 182 LEU A CA 1
ATOM 1441 C C . LEU A 1 182 ? -6.876 4.150 8.027 1.00 80.50 182 LEU A C 1
ATOM 1443 O O . LEU A 1 182 ? -5.670 4.408 7.955 1.00 80.50 182 LEU A O 1
ATOM 1447 N N . THR A 1 183 ? -7.618 4.499 9.080 1.00 83.69 183 THR A N 1
ATOM 1448 C CA . THR A 1 183 ? -7.077 5.216 10.231 1.00 83.69 183 THR A CA 1
ATOM 1449 C C . THR A 1 183 ? -6.352 4.262 11.174 1.00 83.69 183 THR A C 1
ATOM 1451 O O . THR A 1 183 ? -6.920 3.329 11.737 1.00 83.69 183 THR A O 1
ATOM 1454 N N . LEU A 1 184 ? -5.069 4.535 11.367 1.00 81.81 184 LEU A N 1
ATOM 1455 C CA . LEU A 1 184 ? -4.173 3.907 12.318 1.00 81.81 184 LEU A CA 1
ATOM 1456 C C . LEU A 1 184 ? -4.205 4.654 13.651 1.00 81.81 184 LEU A C 1
ATOM 1458 O O . LEU A 1 184 ? -3.896 5.847 13.734 1.00 81.81 184 LEU A O 1
ATOM 1462 N N . MET A 1 185 ? -4.480 3.909 14.716 1.00 80.00 185 MET A N 1
ATOM 1463 C CA . MET A 1 185 ? -4.351 4.386 16.090 1.00 80.00 185 MET A CA 1
ATOM 1464 C C . MET A 1 185 ? -2.965 4.022 16.619 1.00 80.00 185 MET A C 1
ATOM 1466 O O . MET A 1 185 ? -2.819 3.101 17.420 1.00 80.00 185 MET A O 1
ATOM 1470 N N . LEU A 1 186 ? -1.938 4.721 16.135 1.00 78.56 186 LEU A N 1
ATOM 1471 C CA . LEU A 1 186 ? -0.557 4.489 16.550 1.00 78.56 186 LEU A CA 1
ATOM 1472 C C . LEU A 1 186 ? 0.013 5.729 17.260 1.00 78.56 186 LEU A C 1
ATOM 1474 O O . LEU A 1 186 ? -0.056 6.825 16.702 1.00 78.56 186 LEU A O 1
ATOM 1478 N N . PRO A 1 187 ? 0.595 5.587 18.467 1.00 79.56 187 PRO A N 1
ATOM 1479 C CA . PRO A 1 187 ? 1.299 6.681 19.123 1.00 79.56 187 PRO A CA 1
ATOM 1480 C C . PRO A 1 187 ? 2.475 7.178 18.281 1.00 79.56 187 PRO A C 1
ATOM 1482 O O . PRO A 1 187 ? 3.194 6.387 17.674 1.00 79.56 187 PRO A O 1
ATOM 1485 N N . GLU A 1 188 ? 2.738 8.480 18.330 1.00 81.12 188 GLU A N 1
ATOM 1486 C CA . GLU A 1 188 ? 3.832 9.105 17.579 1.00 81.12 188 GLU A CA 1
ATOM 1487 C C . GLU A 1 188 ? 5.203 8.490 17.885 1.00 81.12 188 GLU A C 1
ATOM 1489 O O . GLU A 1 188 ? 5.996 8.250 16.978 1.00 81.12 188 GLU A O 1
ATOM 1494 N N . ALA A 1 189 ? 5.445 8.128 19.148 1.00 83.19 189 ALA A N 1
ATOM 1495 C CA . ALA A 1 189 ? 6.673 7.457 19.568 1.00 83.19 189 ALA A CA 1
ATOM 1496 C C . ALA A 1 189 ? 6.912 6.114 18.849 1.00 83.19 189 ALA A C 1
ATOM 1498 O O . ALA A 1 189 ? 8.057 5.702 18.696 1.00 83.19 189 ALA A O 1
ATOM 1499 N N . LYS A 1 190 ? 5.853 5.434 18.382 1.00 85.75 190 LYS A N 1
ATOM 1500 C CA . LYS A 1 190 ? 5.969 4.199 17.593 1.00 85.75 190 LYS A CA 1
ATOM 1501 C C . LYS A 1 190 ? 6.198 4.473 16.103 1.00 85.75 190 LYS A C 1
ATOM 1503 O O . LYS A 1 190 ? 6.683 3.580 15.413 1.00 85.75 190 LYS A O 1
ATOM 1508 N N . LEU A 1 191 ? 5.905 5.677 15.598 1.00 87.25 191 LEU A N 1
ATOM 1509 C CA . LEU A 1 191 ? 6.139 6.011 14.189 1.00 87.25 191 LEU A CA 1
ATOM 1510 C C . LEU A 1 191 ? 7.628 5.945 13.843 1.00 87.25 191 LEU A C 1
ATOM 1512 O O . LEU A 1 191 ? 7.999 5.400 12.804 1.00 87.25 191 LEU A O 1
ATOM 1516 N N . SER A 1 192 ? 8.501 6.423 14.731 1.00 88.75 192 SER A N 1
ATOM 1517 C CA . SER A 1 192 ? 9.954 6.419 14.509 1.00 88.75 192 SER A CA 1
ATOM 1518 C C . SER A 1 192 ? 10.537 5.011 14.338 1.00 88.75 192 SER A C 1
ATOM 1520 O O . SER A 1 192 ? 11.533 4.850 13.640 1.00 88.75 192 SER A O 1
ATOM 1522 N N . LEU A 1 193 ? 9.888 3.981 14.895 1.00 90.25 193 LEU A N 1
ATOM 1523 C CA . LEU A 1 193 ? 10.373 2.595 14.895 1.00 90.25 193 LEU A CA 1
ATOM 1524 C C . LEU A 1 193 ? 10.340 1.910 13.522 1.00 90.25 193 LEU A C 1
ATOM 1526 O O . LEU A 1 193 ? 10.977 0.870 13.358 1.00 90.25 193 LEU A O 1
ATOM 1530 N N . PHE A 1 194 ? 9.593 2.450 12.559 1.00 90.38 194 PHE A N 1
ATOM 1531 C CA . PHE A 1 194 ? 9.586 1.981 11.167 1.00 90.38 194 PHE A CA 1
ATOM 1532 C C . PHE A 1 194 ? 9.928 3.089 10.164 1.00 90.38 194 PHE A C 1
ATOM 1534 O O . PHE A 1 194 ? 10.097 2.809 8.977 1.00 90.38 194 PHE A O 1
ATOM 1541 N N . SER A 1 195 ? 10.004 4.341 10.619 1.00 90.88 195 SER A N 1
ATOM 1542 C CA . SER A 1 195 ? 10.195 5.489 9.740 1.00 90.88 195 SER A CA 1
ATOM 1543 C C . SER A 1 195 ? 11.549 5.450 9.051 1.00 90.88 195 SER A C 1
ATOM 1545 O O . SER A 1 195 ? 12.576 5.113 9.643 1.00 90.88 195 SER A O 1
ATOM 1547 N N . HIS A 1 196 ? 11.577 5.886 7.800 1.00 89.81 196 HIS A N 1
ATOM 1548 C CA . HIS A 1 196 ? 12.827 6.277 7.184 1.00 89.81 196 HIS A CA 1
ATOM 1549 C C . HIS A 1 196 ? 13.288 7.634 7.743 1.00 89.81 196 HIS A C 1
ATOM 1551 O O . HIS A 1 196 ? 12.644 8.662 7.541 1.00 89.81 196 HIS A O 1
ATOM 1557 N N . VAL A 1 197 ? 14.428 7.617 8.439 1.00 81.88 197 VAL A N 1
ATOM 1558 C CA . VAL A 1 197 ? 14.944 8.744 9.235 1.00 81.88 197 VAL A CA 1
ATOM 1559 C C . VAL A 1 197 ? 15.047 10.043 8.433 1.00 81.88 197 VAL A C 1
ATOM 1561 O O . VAL A 1 197 ? 14.636 11.087 8.925 1.00 81.88 197 VAL A O 1
ATOM 1564 N N . GLN A 1 198 ? 15.559 9.998 7.200 1.00 83.06 198 GLN A N 1
ATOM 1565 C CA . GLN A 1 198 ? 15.838 11.224 6.440 1.00 83.06 198 GLN A CA 1
ATOM 1566 C C . GLN A 1 198 ? 14.593 11.842 5.791 1.00 83.06 198 GLN A C 1
ATOM 1568 O O . GLN A 1 198 ? 14.538 13.053 5.617 1.00 83.06 198 GL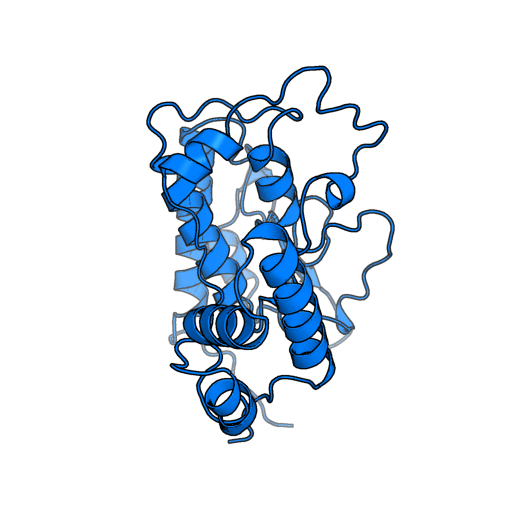N A O 1
ATOM 1573 N N . THR A 1 199 ? 13.592 11.036 5.419 1.00 82.88 199 THR A N 1
ATOM 1574 C CA . THR A 1 199 ? 12.342 11.553 4.820 1.00 82.88 199 THR A CA 1
ATOM 1575 C C . THR A 1 199 ? 11.360 12.059 5.863 1.00 82.88 199 THR A C 1
ATOM 1577 O O . THR A 1 199 ? 10.462 12.829 5.535 1.00 82.88 199 THR A O 1
ATOM 1580 N N . GLY A 1 200 ? 11.531 11.632 7.113 1.00 86.31 200 GLY A N 1
ATOM 1581 C CA . GLY A 1 200 ? 10.750 12.100 8.243 1.00 86.31 200 GLY A CA 1
ATOM 1582 C C . GLY A 1 200 ? 9.818 11.045 8.824 1.00 86.31 200 GLY A C 1
ATOM 1583 O O . GLY A 1 200 ? 9.749 9.890 8.394 1.00 86.31 200 GLY A O 1
ATOM 1584 N N . LEU A 1 201 ? 9.100 11.472 9.857 1.00 88.88 201 LEU A N 1
ATOM 1585 C CA . LEU A 1 201 ? 8.267 10.611 10.682 1.00 88.88 201 LEU A CA 1
ATOM 1586 C C . LEU A 1 201 ? 7.064 10.052 9.905 1.00 88.88 201 LEU A C 1
ATOM 1588 O O . LEU A 1 201 ? 6.385 10.773 9.180 1.00 88.88 201 LEU A O 1
ATOM 1592 N N . GLY A 1 202 ? 6.802 8.758 10.067 1.00 89.81 202 GLY A N 1
ATOM 1593 C CA . GLY A 1 202 ? 5.720 8.015 9.422 1.00 89.81 202 GLY A CA 1
ATOM 1594 C C . GLY A 1 202 ? 6.021 7.544 7.995 1.00 89.81 202 GLY A C 1
ATOM 1595 O O . GLY A 1 202 ? 5.225 6.789 7.440 1.00 89.81 202 GLY A O 1
ATOM 1596 N N . TYR A 1 203 ? 7.137 7.949 7.380 1.00 93.25 203 TYR A N 1
ATOM 1597 C CA . TYR A 1 203 ? 7.480 7.556 6.009 1.00 93.25 203 TYR A CA 1
ATOM 1598 C C . TYR A 1 203 ? 8.006 6.124 5.945 1.00 93.25 203 TYR A C 1
ATOM 1600 O O . TYR A 1 203 ? 8.951 5.768 6.647 1.00 93.25 203 TYR A O 1
ATOM 1608 N N . LEU A 1 204 ? 7.437 5.317 5.049 1.00 92.50 204 LEU A N 1
ATOM 1609 C CA . LEU A 1 204 ? 7.824 3.915 4.872 1.00 92.50 204 LEU A CA 1
ATOM 1610 C C . LEU A 1 204 ? 8.991 3.737 3.893 1.00 92.50 204 LEU A C 1
ATOM 1612 O O . LEU A 1 204 ? 9.607 2.673 3.861 1.00 92.50 204 LEU A O 1
ATOM 1616 N N . TYR A 1 205 ? 9.357 4.762 3.124 1.00 86.50 205 TYR A N 1
ATOM 1617 C CA . TYR A 1 205 ? 10.534 4.700 2.266 1.00 86.50 205 TYR A CA 1
ATOM 1618 C C . TYR A 1 205 ? 11.318 6.006 2.193 1.00 86.50 205 TYR A C 1
ATOM 1620 O O . TYR A 1 205 ? 10.775 7.089 2.382 1.00 86.50 205 TYR A O 1
ATOM 1628 N N . GLY A 1 206 ? 12.608 5.853 1.892 1.00 80.12 206 GLY A N 1
ATOM 1629 C CA . GLY A 1 206 ? 13.513 6.923 1.478 1.00 80.12 206 GLY A CA 1
ATOM 1630 C C . GLY A 1 206 ? 13.757 6.833 -0.013 1.00 80.12 206 GLY A C 1
ATOM 1631 O O . GLY A 1 206 ? 13.268 7.649 -0.787 1.00 80.12 206 GLY A O 1
ATOM 1632 N N . GLU A 1 207 ? 14.423 5.750 -0.402 1.00 86.25 207 GLU A N 1
ATOM 1633 C CA . GLU A 1 207 ? 14.436 5.268 -1.778 1.00 86.25 207 GLU A CA 1
ATOM 1634 C C . GLU A 1 207 ? 13.147 4.485 -2.070 1.00 86.25 207 GLU A C 1
ATOM 1636 O O . GLU A 1 207 ? 12.815 3.566 -1.310 1.00 86.25 207 GLU A O 1
ATOM 1641 N N . PRO A 1 208 ? 12.413 4.822 -3.139 1.00 87.19 208 PRO A N 1
ATOM 1642 C CA . PRO A 1 208 ? 11.213 4.103 -3.530 1.00 87.19 208 PRO A CA 1
ATOM 1643 C C . PRO A 1 208 ? 11.428 2.598 -3.764 1.00 87.19 208 PRO A C 1
ATOM 1645 O O . PRO A 1 208 ? 12.477 2.192 -4.267 1.00 87.19 208 PRO A O 1
ATOM 1648 N N . PRO A 1 209 ? 10.417 1.751 -3.493 1.00 89.44 209 PRO A N 1
ATOM 1649 C CA . PRO A 1 209 ? 10.547 0.305 -3.665 1.00 89.44 209 PRO A CA 1
ATOM 1650 C C . PRO A 1 209 ? 10.807 -0.109 -5.121 1.00 89.44 209 PRO A C 1
ATOM 1652 O O . PRO A 1 209 ? 11.478 -1.103 -5.351 1.00 89.44 209 PRO A O 1
ATOM 1655 N N . TRP A 1 210 ? 10.362 0.673 -6.107 1.00 88.06 210 TRP A N 1
ATOM 1656 C CA . TRP A 1 210 ? 10.628 0.411 -7.526 1.00 88.06 210 TRP A CA 1
ATOM 1657 C C . TRP A 1 210 ? 12.055 0.775 -7.975 1.00 88.06 210 TRP A C 1
ATOM 1659 O O . TRP A 1 210 ? 12.439 0.450 -9.094 1.00 88.06 210 TRP A O 1
ATOM 1669 N N . ASP A 1 211 ? 12.877 1.440 -7.159 1.00 86.56 211 ASP A N 1
ATOM 1670 C CA . ASP A 1 211 ? 14.193 1.902 -7.624 1.00 86.56 211 ASP A CA 1
ATOM 1671 C C . ASP A 1 211 ? 15.240 0.786 -7.676 1.00 86.56 211 ASP A C 1
ATOM 1673 O O . ASP A 1 211 ? 16.101 0.782 -8.567 1.00 86.56 211 ASP A O 1
ATOM 1677 N N . SER A 1 212 ? 15.185 -0.155 -6.734 1.00 90.44 212 SER A N 1
ATOM 1678 C CA . SER A 1 212 ? 16.070 -1.316 -6.689 1.00 90.44 212 SER A CA 1
ATOM 1679 C C . SER A 1 212 ? 15.484 -2.430 -5.823 1.00 90.44 212 SER A C 1
ATOM 1681 O O . SER A 1 212 ? 14.656 -2.184 -4.945 1.00 90.44 212 SER A O 1
ATOM 1683 N N . ARG A 1 213 ? 15.988 -3.657 -6.004 1.00 92.44 213 ARG A N 1
ATOM 1684 C CA . ARG A 1 213 ? 15.638 -4.794 -5.141 1.00 92.44 213 ARG A CA 1
ATOM 1685 C C . ARG A 1 213 ? 15.922 -4.507 -3.661 1.00 92.44 213 ARG A C 1
ATOM 1687 O O . ARG A 1 213 ? 15.086 -4.790 -2.812 1.00 92.44 213 ARG A O 1
ATOM 1694 N N . ARG A 1 214 ? 17.065 -3.882 -3.363 1.00 92.88 214 ARG A N 1
ATOM 1695 C CA . ARG A 1 214 ? 17.452 -3.508 -1.994 1.00 92.88 214 ARG A CA 1
ATOM 1696 C C . ARG A 1 214 ? 16.466 -2.509 -1.381 1.00 92.88 214 ARG A C 1
ATOM 1698 O O . ARG A 1 214 ? 16.112 -2.625 -0.207 1.00 92.88 214 ARG A O 1
ATOM 1705 N N . SER A 1 215 ? 16.015 -1.535 -2.169 1.00 92.75 215 SER A N 1
ATOM 1706 C CA . SER A 1 215 ? 15.033 -0.534 -1.737 1.00 92.75 215 SER A CA 1
ATOM 1707 C C . SER A 1 215 ? 13.675 -1.202 -1.468 1.00 92.75 215 SER A C 1
ATOM 1709 O O . SER A 1 215 ? 13.066 -0.944 -0.429 1.00 92.75 215 SER A O 1
ATOM 1711 N N . ALA A 1 216 ? 13.251 -2.143 -2.322 1.00 94.19 216 ALA A N 1
ATOM 1712 C CA . ALA A 1 216 ? 12.063 -2.978 -2.118 1.00 94.19 216 ALA A CA 1
ATOM 1713 C C . ALA A 1 216 ? 12.134 -3.854 -0.853 1.00 94.19 216 ALA A C 1
ATOM 1715 O O . ALA A 1 216 ? 11.168 -3.899 -0.093 1.00 94.19 216 ALA A O 1
ATOM 1716 N N . GLU A 1 217 ? 13.263 -4.514 -0.593 1.00 95.50 217 GLU A N 1
ATOM 1717 C CA . GLU A 1 217 ? 13.483 -5.326 0.617 1.00 95.50 217 GLU A CA 1
ATOM 1718 C C . GLU A 1 217 ? 13.439 -4.463 1.885 1.00 95.50 217 GLU A C 1
ATOM 1720 O O . GLU A 1 217 ? 12.780 -4.807 2.867 1.00 95.50 217 GLU A O 1
ATOM 1725 N N . THR A 1 218 ? 14.076 -3.290 1.844 1.00 95.31 218 THR A N 1
ATOM 1726 C CA . THR A 1 218 ? 14.057 -2.335 2.961 1.00 95.31 218 THR A CA 1
ATOM 1727 C C . THR A 1 218 ? 12.640 -1.818 3.225 1.00 95.31 218 THR A C 1
ATOM 1729 O O . THR A 1 218 ? 12.230 -1.669 4.376 1.00 95.31 218 THR A O 1
ATOM 1732 N N . TYR A 1 219 ? 11.883 -1.544 2.163 1.00 95.94 219 TYR A N 1
ATOM 1733 C CA . TYR A 1 219 ? 10.484 -1.143 2.257 1.00 95.94 219 TYR A CA 1
ATOM 1734 C C . TYR A 1 219 ? 9.611 -2.254 2.860 1.00 95.94 219 TYR A C 1
ATOM 1736 O O . TYR A 1 219 ? 8.855 -1.988 3.795 1.00 95.94 219 TYR A O 1
ATOM 1744 N N . LEU A 1 220 ? 9.766 -3.503 2.405 1.00 96.56 220 LEU A N 1
ATOM 1745 C CA . LEU A 1 220 ? 9.056 -4.662 2.956 1.00 96.56 220 LEU A CA 1
ATOM 1746 C C . LEU A 1 220 ? 9.326 -4.834 4.458 1.00 96.56 220 LEU A C 1
ATOM 1748 O O . LEU A 1 220 ? 8.384 -4.975 5.234 1.00 96.56 220 LEU A O 1
ATOM 1752 N N . MET A 1 221 ? 10.585 -4.728 4.886 1.00 96.44 221 MET A N 1
ATOM 1753 C CA . MET A 1 221 ? 10.952 -4.802 6.304 1.00 96.44 221 MET A CA 1
ATOM 1754 C C . MET A 1 221 ? 10.239 -3.732 7.151 1.00 96.44 221 MET A C 1
ATOM 1756 O O . MET A 1 221 ? 9.776 -4.016 8.257 1.00 96.44 221 MET A O 1
ATOM 1760 N N . ARG A 1 222 ? 10.071 -2.510 6.629 1.00 96.12 222 ARG A N 1
ATOM 1761 C CA . ARG A 1 222 ? 9.323 -1.447 7.324 1.00 96.12 222 ARG A CA 1
ATOM 1762 C C . ARG A 1 222 ? 7.818 -1.707 7.365 1.00 96.12 222 ARG A C 1
ATOM 1764 O O . ARG A 1 222 ? 7.198 -1.405 8.383 1.00 96.12 222 ARG A O 1
ATOM 1771 N N . LEU A 1 223 ? 7.237 -2.288 6.312 1.00 96.12 223 LEU A N 1
ATOM 1772 C CA . LEU A 1 223 ? 5.835 -2.726 6.322 1.00 96.12 223 LEU A CA 1
ATOM 1773 C C . LEU A 1 223 ? 5.589 -3.787 7.396 1.00 96.12 223 LEU A C 1
ATOM 1775 O O . LEU A 1 223 ? 4.654 -3.663 8.185 1.00 96.12 223 LEU A O 1
ATOM 1779 N N . GLU A 1 224 ? 6.447 -4.806 7.453 1.00 95.50 224 GLU A N 1
ATOM 1780 C CA . GLU A 1 224 ? 6.370 -5.871 8.456 1.00 95.50 224 GLU A CA 1
ATOM 1781 C C . GLU A 1 224 ? 6.548 -5.309 9.871 1.00 95.50 224 GLU A C 1
ATOM 1783 O O . GLU A 1 224 ? 5.815 -5.686 10.788 1.00 95.50 224 GLU A O 1
ATOM 1788 N N . ARG A 1 225 ? 7.449 -4.333 10.044 1.00 94.62 225 ARG A N 1
ATOM 1789 C CA . ARG A 1 225 ? 7.634 -3.636 11.319 1.00 94.62 225 ARG A CA 1
ATOM 1790 C C . ARG A 1 225 ? 6.395 -2.847 11.736 1.00 94.62 225 ARG A C 1
ATOM 1792 O O . ARG A 1 225 ? 5.985 -2.953 12.890 1.00 94.62 225 ARG A O 1
ATOM 1799 N N . LEU A 1 226 ? 5.793 -2.081 10.827 1.00 93.62 226 LEU A N 1
ATOM 1800 C CA . LEU A 1 226 ? 4.555 -1.345 11.094 1.00 93.62 226 LEU A CA 1
ATOM 1801 C C . LEU A 1 226 ? 3.411 -2.300 11.457 1.00 93.62 226 LEU A C 1
ATOM 1803 O O . LEU A 1 226 ? 2.721 -2.071 12.449 1.00 93.62 226 LEU A O 1
ATOM 1807 N N . LYS A 1 227 ? 3.254 -3.403 10.719 1.00 92.31 227 LYS A N 1
ATOM 1808 C CA . LYS A 1 227 ? 2.254 -4.427 11.030 1.00 92.31 227 LYS A CA 1
ATOM 1809 C C . LYS A 1 227 ? 2.453 -5.006 12.437 1.00 92.31 227 LYS A C 1
ATOM 1811 O O . LYS A 1 227 ? 1.510 -5.019 13.222 1.00 92.31 227 LYS A O 1
ATOM 1816 N N . ALA A 1 228 ? 3.678 -5.393 12.791 1.00 90.94 228 ALA A N 1
ATOM 1817 C CA . ALA A 1 228 ? 3.983 -5.911 14.125 1.00 90.94 228 ALA A CA 1
ATOM 1818 C C . ALA A 1 228 ? 3.668 -4.892 15.237 1.00 90.94 228 ALA A C 1
ATOM 1820 O O . ALA A 1 228 ? 3.159 -5.256 16.293 1.00 90.94 228 ALA A O 1
ATOM 1821 N N . LEU A 1 229 ? 3.920 -3.600 15.000 1.00 90.25 229 LEU A N 1
ATOM 1822 C CA . LEU A 1 229 ? 3.617 -2.537 15.965 1.00 90.25 229 LEU A CA 1
ATOM 1823 C C . LEU A 1 229 ? 2.116 -2.320 16.190 1.00 90.25 229 LEU A C 1
ATOM 1825 O O . LEU A 1 229 ? 1.751 -1.833 17.263 1.00 90.25 229 LEU A O 1
ATOM 1829 N N . MET A 1 230 ? 1.281 -2.649 15.201 1.00 85.75 230 MET A N 1
ATOM 1830 C CA . MET A 1 230 ? -0.181 -2.610 15.309 1.00 85.75 230 MET A CA 1
ATOM 1831 C C . MET A 1 230 ? -0.756 -3.824 16.035 1.00 85.75 230 MET A C 1
ATOM 1833 O O . MET A 1 230 ? -1.794 -3.709 16.677 1.00 85.75 230 MET A O 1
ATOM 1837 N N . GLU A 1 231 ? -0.108 -4.979 15.900 1.00 84.19 231 GLU A N 1
ATOM 1838 C CA . GLU A 1 231 ? -0.529 -6.232 16.535 1.00 84.19 231 GLU A CA 1
ATOM 1839 C C . GLU A 1 231 ? -0.042 -6.342 17.988 1.00 84.19 231 GLU A C 1
ATOM 1841 O O . GLU A 1 231 ? -0.556 -7.162 18.742 1.00 84.19 231 GLU A O 1
ATOM 1846 N N . ASP A 1 232 ? 0.916 -5.504 18.391 1.00 79.12 232 ASP A N 1
ATOM 1847 C CA . ASP A 1 232 ? 1.492 -5.463 19.732 1.00 79.12 232 ASP A CA 1
ATOM 1848 C C . ASP A 1 232 ? 0.470 -5.006 20.806 1.00 79.12 232 ASP A C 1
ATOM 1850 O O . ASP A 1 232 ? 0.142 -3.813 20.888 1.00 79.12 232 ASP A O 1
ATOM 1854 N N . PRO A 1 233 ? 0.007 -5.922 21.684 1.00 62.94 233 PRO A N 1
ATOM 1855 C CA . PRO A 1 233 ? -1.013 -5.636 22.691 1.00 62.94 233 PRO A CA 1
ATOM 1856 C C . PRO A 1 233 ? -0.475 -4.833 23.884 1.00 62.94 233 PRO A C 1
ATOM 1858 O O . PRO A 1 233 ? -1.263 -4.243 24.629 1.00 62.94 233 PRO A O 1
ATOM 1861 N N . SER A 1 234 ? 0.851 -4.755 24.061 1.00 60.56 234 SER A N 1
ATOM 1862 C CA . SER A 1 234 ? 1.485 -4.061 25.194 1.00 60.56 234 SER A CA 1
ATOM 1863 C C . SER A 1 234 ? 1.280 -2.539 25.179 1.00 60.56 234 SER A C 1
ATOM 1865 O O . SER A 1 234 ? 1.576 -1.855 26.155 1.00 60.56 234 SER A O 1
ATOM 1867 N N . TYR A 1 235 ? 0.685 -2.009 24.106 1.00 57.16 235 TYR A N 1
ATOM 1868 C CA . TYR A 1 235 ? 0.300 -0.609 23.966 1.00 57.16 235 TYR A CA 1
ATOM 1869 C C . TYR A 1 235 ? -1.130 -0.484 23.437 1.00 57.16 235 TYR A C 1
ATOM 1871 O O . TYR A 1 235 ? -1.388 0.161 22.420 1.00 57.16 235 TYR A O 1
ATOM 1879 N N . THR A 1 236 ? -2.082 -1.095 24.141 1.00 46.59 236 THR A N 1
ATOM 1880 C CA . THR A 1 236 ? -3.498 -0.787 23.924 1.00 46.59 236 THR A CA 1
ATOM 1881 C C . THR A 1 236 ? -3.727 0.661 24.369 1.00 46.59 236 THR A C 1
ATOM 1883 O O . THR A 1 236 ? -3.582 0.982 25.549 1.00 46.59 236 THR A O 1
ATOM 1886 N N . VAL A 1 237 ? -4.050 1.572 23.444 1.00 46.72 237 VAL A N 1
ATOM 1887 C CA . VAL A 1 237 ? -4.504 2.918 23.826 1.00 46.72 237 VAL A CA 1
ATOM 1888 C C . VAL A 1 237 ? -5.737 2.723 24.711 1.00 46.72 237 VAL A C 1
ATOM 1890 O O . VAL A 1 237 ? -6.681 2.083 24.248 1.00 46.72 237 VAL A O 1
ATOM 1893 N N . PRO A 1 238 ? -5.787 3.253 25.949 1.00 36.09 238 PRO A N 1
ATOM 1894 C CA . PRO A 1 238 ? -6.987 3.140 26.757 1.00 36.09 238 PRO A CA 1
ATOM 1895 C C . PRO A 1 238 ? -8.127 3.819 25.997 1.00 36.09 238 PRO A C 1
ATOM 1897 O O . PRO A 1 238 ? -8.130 5.043 25.784 1.00 36.09 238 PRO A O 1
ATOM 1900 N N . VAL A 1 239 ? -9.067 2.999 25.533 1.00 37.97 239 VAL A N 1
ATOM 1901 C CA . VAL A 1 239 ? -10.378 3.432 25.073 1.00 37.97 239 VAL A CA 1
ATOM 1902 C C . VAL A 1 239 ? -11.085 3.911 26.332 1.00 37.97 239 VAL A C 1
ATOM 1904 O O . VAL A 1 239 ? -11.673 3.128 27.068 1.00 37.97 239 VAL A O 1
ATOM 1907 N N . ARG A 1 240 ? -10.956 5.204 26.643 1.00 35.69 240 ARG A N 1
ATOM 1908 C CA . ARG A 1 240 ? -11.916 5.835 27.541 1.00 35.69 240 ARG A CA 1
ATOM 1909 C C . ARG A 1 240 ? -13.200 5.942 26.736 1.00 35.69 240 ARG A C 1
ATOM 1911 O O . ARG A 1 240 ? -13.276 6.758 25.822 1.00 35.69 240 ARG A O 1
ATOM 1918 N N . LEU A 1 241 ? -14.126 5.033 27.022 1.00 33.19 241 LEU A N 1
ATOM 1919 C CA . LEU A 1 241 ? -15.529 5.196 26.679 1.00 33.19 241 LEU A CA 1
ATOM 1920 C C . LEU A 1 241 ? -15.965 6.514 27.330 1.00 33.19 241 LEU A C 1
ATOM 1922 O O . LEU A 1 241 ? -15.847 6.655 28.549 1.00 33.19 241 LEU A O 1
ATOM 1926 N N . GLY A 1 242 ? -16.295 7.496 26.493 1.00 34.19 242 GLY A N 1
ATOM 1927 C CA . GLY A 1 242 ? -17.048 8.673 26.913 1.00 34.19 242 GLY A CA 1
ATOM 1928 C C . GLY A 1 242 ? -18.511 8.308 27.084 1.00 34.19 242 GLY A C 1
ATOM 1929 O O . GLY A 1 242 ? -18.956 7.379 26.369 1.00 34.19 242 GLY A O 1
#

Secondary structure (DSSP, 8-state):
--PPP--HHHHHHHHHHHHHHHHHH---HHHHHHHHHHHTT-SSHHHHHHHTTTS-PPP------HHHHHHHTSPPPTTT---SSS-GGGTS---GGG-SSHHHHHHHHHHHHHHHHHSSS-----TTSHHHHHHHHTS--EEEEE--TTSPPEEEEE-TTSPBTT---SSSPP-GGG-GGGEE---HHHHTTTS-TTT-TTBS-SS-TTT-HHHHHHHHHHHHHHHHHHH-GGG-------

Foldseek 3Di:
DQADACDPVNLVVQLVQLVVCCVPVVDDSQVSLCVSVVVQVDNGNVCCNVCSRPDDRPQPAQPDALVVLLQLQDFDDPVVDPPVDPFLVVQDAFPLVRFQALLSLLNNQLNLLVSCLVHPPLALRDVRGSVVSCLQAAHFFFQCWDDDPPDQIKTFGAGPLRHHHRDRDNPDDDDVVVCVRRIDPADQVLQVVLDDVPVDGGGLFDDRLSRDSVRSVSSSVSSVSVSVRRVDPVDDPPPPDD

pLDDT: mean 78.64, std 15.59, range [30.03, 96.56]

Radius of gyration: 19.22 Å; chains: 1; bounding box: 45×42×56 Å